Protein AF-A0A7X9EIU9-F1 (afdb_monomer_lite)

Foldseek 3Di:
DPPDPPDDPLEAEDEDEDAALLRLLVVCLVPPDQQEAEEEELQCHQQVFVLQVFWPSVVVTDLARDPVSLVSVLSSLVRDDALRYAYEYLDDPPPVNGHVRVVNVVNVCVSCVVNVHPPRYQYNCPLQCNVVPVPSLVVVLVSSLVSGDPDQEHEYEYEEEPDPVCPPNVSSVVVSQVVNCVVNVHRYYYYYYYHYD

Radius of gyration: 16.06 Å; chains: 1; bounding box: 39×32×43 Å

Sequence (197 aa):
MEPKEKEVKGLEYREIQCGRFAEAVDCVVDSVEDNSFCLVDIDGTLITNQFVKLPFVCHFADSHISSDIQESFSKLAGVFDSGNLALVTNRNGFERLVWNSNTVLDNAKSLLSKNGIENSLYTFLNKQVHWLFSDRSNQLVEQIASCVDAESVFTLYSIEDFSYVSLNRDSFLNEIGKRLKDELGLDIRIVNYVIKG

pL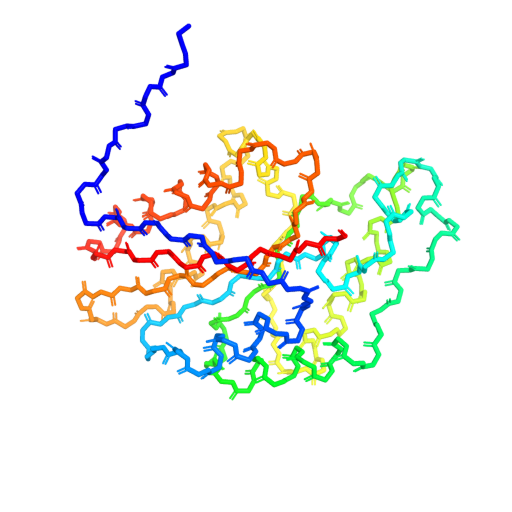DDT: mean 84.07, std 13.24, range [34.66, 97.88]

Structure (mmCIF, N/CA/C/O backbone):
data_AF-A0A7X9EIU9-F1
#
_entry.id   AF-A0A7X9EIU9-F1
#
loop_
_atom_site.group_PDB
_atom_site.id
_atom_site.type_symbol
_atom_site.label_atom_id
_atom_site.label_alt_id
_atom_site.label_comp_id
_atom_site.label_asym_id
_atom_site.label_entity_id
_atom_site.label_seq_id
_atom_site.pdbx_PDB_ins_code
_atom_site.Cartn_x
_atom_site.Cartn_y
_atom_site.Cartn_z
_atom_site.occupancy
_atom_site.B_iso_or_equiv
_atom_site.auth_seq_id
_atom_site.auth_comp_id
_atom_site.auth_asym_id
_atom_site.auth_atom_id
_atom_site.pdbx_PDB_model_num
ATOM 1 N N . MET A 1 1 ? 22.398 -0.203 21.901 1.00 36.91 1 MET A N 1
ATOM 2 C CA . MET A 1 1 ? 21.071 -0.483 22.482 1.00 36.91 1 MET A CA 1
ATOM 3 C C . MET A 1 1 ? 20.069 0.037 21.482 1.00 36.91 1 MET A C 1
ATOM 5 O O . MET A 1 1 ? 19.900 1.245 21.399 1.00 36.91 1 MET A O 1
ATOM 9 N N . GLU A 1 2 ? 19.507 -0.842 20.661 1.00 34.66 2 GLU A N 1
ATOM 10 C CA . GLU A 1 2 ? 18.320 -0.479 19.887 1.00 34.66 2 GLU A CA 1
ATOM 11 C C . GLU A 1 2 ? 17.182 -0.215 20.883 1.00 34.66 2 GLU A C 1
ATOM 13 O O . GLU A 1 2 ? 17.055 -0.961 21.867 1.00 34.66 2 GLU A O 1
ATOM 18 N N . PRO A 1 3 ? 16.411 0.869 20.723 1.00 39.78 3 PRO A N 1
ATOM 19 C CA . PRO A 1 3 ? 15.248 1.087 21.561 1.00 39.78 3 PRO A CA 1
ATOM 20 C C . PRO A 1 3 ? 14.264 -0.053 21.290 1.00 39.78 3 PRO A C 1
ATOM 22 O O . PRO A 1 3 ? 13.820 -0.239 20.163 1.00 39.78 3 PRO A O 1
ATOM 25 N N . LYS A 1 4 ? 13.938 -0.837 22.322 1.00 42.16 4 LYS A N 1
ATOM 26 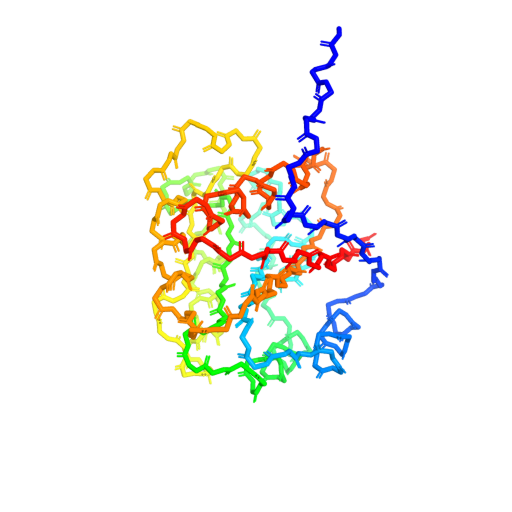C CA . LYS A 1 4 ? 12.824 -1.786 22.246 1.00 42.16 4 LYS A CA 1
ATOM 27 C C . LYS A 1 4 ? 11.560 -0.970 21.997 1.00 42.16 4 LYS A C 1
ATOM 29 O O . LYS A 1 4 ? 11.203 -0.157 22.854 1.00 42.16 4 LYS A O 1
ATOM 34 N N . GLU A 1 5 ? 10.932 -1.147 20.837 1.00 54.06 5 GLU A N 1
ATOM 35 C CA . GLU A 1 5 ? 9.625 -0.556 20.565 1.00 54.06 5 GLU A CA 1
ATOM 36 C C . GLU A 1 5 ? 8.677 -0.946 21.705 1.00 54.06 5 GLU A C 1
ATOM 38 O O . GLU A 1 5 ? 8.549 -2.118 22.066 1.00 54.06 5 GLU A O 1
ATOM 43 N N . LYS A 1 6 ? 8.089 0.059 22.357 1.00 55.09 6 LYS A N 1
ATOM 44 C CA . LYS A 1 6 ? 7.065 -0.178 23.371 1.00 55.09 6 LYS A CA 1
ATOM 45 C C . LYS A 1 6 ? 5.834 -0.710 22.654 1.00 55.09 6 LYS A C 1
ATOM 47 O O . LYS A 1 6 ? 5.322 -0.041 21.762 1.00 55.09 6 LYS A O 1
ATOM 52 N N . GLU A 1 7 ? 5.366 -1.872 23.083 1.00 64.19 7 GLU A N 1
ATOM 53 C CA . GLU A 1 7 ? 4.079 -2.428 22.683 1.00 64.19 7 GLU A CA 1
ATOM 54 C C . GLU A 1 7 ? 2.981 -1.385 22.958 1.00 64.19 7 GLU A C 1
ATOM 56 O O . GLU A 1 7 ? 2.816 -0.916 24.091 1.00 64.19 7 GLU A O 1
ATOM 61 N N . VAL A 1 8 ? 2.291 -0.947 21.905 1.00 76.19 8 VAL A N 1
ATOM 62 C CA . VAL A 1 8 ? 1.205 0.032 22.005 1.00 76.19 8 VAL A CA 1
ATOM 63 C C . VAL A 1 8 ? -0.088 -0.750 22.166 1.00 76.19 8 VAL A C 1
ATOM 65 O O . VAL A 1 8 ? -0.483 -1.504 21.285 1.00 76.19 8 VAL A O 1
ATOM 68 N N . LYS A 1 9 ? -0.748 -0.601 23.318 1.00 81.69 9 LYS A N 1
ATOM 69 C CA . LYS A 1 9 ? -2.001 -1.308 23.605 1.00 81.69 9 LYS A CA 1
ATOM 70 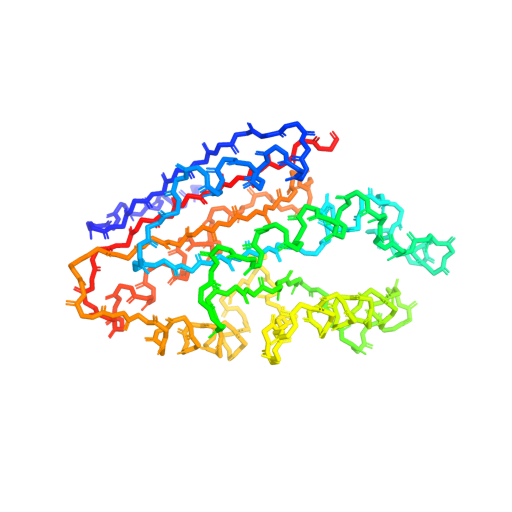C C . LYS A 1 9 ? -3.040 -0.982 22.526 1.00 81.69 9 LYS A C 1
ATOM 72 O O . LYS A 1 9 ? -3.296 0.192 22.290 1.00 81.69 9 LYS A O 1
ATOM 77 N N . GLY A 1 10 ? -3.654 -2.002 21.927 1.00 83.69 10 GLY A N 1
ATOM 78 C CA . GLY A 1 10 ? -4.652 -1.821 20.867 1.00 83.69 10 GLY A CA 1
ATOM 79 C C . GLY A 1 10 ? -4.056 -1.428 19.509 1.00 83.69 10 GLY A C 1
ATOM 80 O O . GLY A 1 10 ? -4.752 -0.816 18.702 1.00 83.69 10 GLY A O 1
ATOM 81 N N . LEU A 1 11 ? -2.768 -1.708 19.292 1.00 92.56 11 LEU A N 1
ATOM 82 C CA . LEU A 1 11 ? -2.124 -1.747 17.983 1.00 92.56 11 LEU A CA 1
ATOM 83 C C . LEU A 1 11 ? -1.532 -3.148 17.797 1.00 92.56 11 LEU A C 1
ATOM 85 O O . LEU A 1 11 ? -0.655 -3.557 18.557 1.00 92.56 11 LEU A O 1
ATOM 89 N N . GLU A 1 12 ? -2.005 -3.872 16.792 1.00 94.62 12 GLU A N 1
ATOM 90 C CA . GLU A 1 12 ? -1.516 -5.207 16.446 1.00 94.62 12 GLU A CA 1
ATOM 91 C C . GLU A 1 12 ? -0.793 -5.156 15.100 1.00 94.62 12 GLU A C 1
ATOM 93 O O . GLU A 1 12 ? -1.315 -4.587 14.146 1.00 94.62 12 GLU A O 1
ATOM 98 N N . TYR A 1 13 ? 0.382 -5.780 14.995 1.00 93.56 13 TYR A N 1
ATOM 99 C CA . TYR A 1 13 ? 1.106 -5.936 13.731 1.00 93.56 13 TYR A CA 1
ATOM 100 C C . TYR A 1 13 ? 1.324 -7.414 13.426 1.00 93.56 13 TYR A C 1
ATOM 102 O O . TYR A 1 13 ? 1.818 -8.172 14.266 1.00 93.56 13 TYR A O 1
ATOM 110 N N . ARG A 1 14 ? 0.998 -7.818 12.198 1.00 94.31 14 ARG A N 1
ATOM 111 C CA . ARG A 1 14 ? 1.261 -9.158 11.681 1.00 94.31 14 ARG A CA 1
ATOM 112 C C . ARG A 1 14 ? 1.874 -9.078 10.291 1.00 94.31 14 ARG A C 1
ATOM 114 O O . ARG A 1 14 ? 1.334 -8.420 9.410 1.00 94.31 14 ARG A O 1
ATOM 121 N N . GLU A 1 15 ? 2.946 -9.835 10.081 1.00 93.94 15 GLU A N 1
ATOM 122 C CA . GLU A 1 15 ? 3.567 -10.021 8.769 1.00 93.94 15 GLU A CA 1
ATOM 123 C C . GLU A 1 15 ? 3.259 -11.419 8.213 1.00 93.94 15 GLU A C 1
ATOM 125 O O . GLU A 1 15 ? 3.329 -12.421 8.934 1.00 93.94 15 GLU A O 1
ATOM 130 N N . ILE A 1 16 ? 2.919 -11.491 6.927 1.00 94.31 16 ILE A N 1
ATOM 131 C CA . ILE A 1 16 ? 2.642 -12.721 6.181 1.00 94.31 16 ILE A CA 1
ATOM 132 C C . ILE A 1 16 ? 3.526 -12.717 4.937 1.00 94.31 16 ILE A C 1
ATOM 134 O O . ILE A 1 16 ? 3.586 -11.739 4.205 1.00 94.31 16 ILE A O 1
ATOM 138 N N . GLN A 1 17 ? 4.239 -13.812 4.705 1.00 93.56 17 GLN A N 1
ATOM 139 C CA . GLN A 1 17 ? 5.155 -13.937 3.574 1.00 93.56 17 GLN A CA 1
ATOM 140 C C . GLN A 1 17 ? 4.419 -14.536 2.375 1.00 93.56 17 GLN A C 1
ATOM 142 O O . GLN A 1 17 ? 3.778 -15.576 2.520 1.00 93.56 17 GLN A O 1
ATOM 147 N N . CYS A 1 18 ? 4.565 -13.917 1.207 1.00 92.94 18 CYS A N 1
ATOM 148 C CA . CYS A 1 18 ? 3.956 -14.340 -0.052 1.00 92.94 18 CYS A CA 1
ATOM 149 C C . CYS A 1 18 ? 5.035 -14.566 -1.117 1.00 92.94 18 CYS A C 1
ATOM 151 O O . CYS A 1 18 ? 6.078 -13.909 -1.122 1.00 92.94 18 CYS A O 1
ATOM 153 N N . GLY A 1 19 ? 4.790 -15.487 -2.048 1.00 91.31 19 GLY A N 1
ATOM 154 C CA . GLY A 1 19 ? 5.701 -15.751 -3.160 1.00 91.31 19 GLY A CA 1
ATOM 155 C C . GLY A 1 19 ? 5.587 -14.740 -4.303 1.00 91.31 19 GLY A C 1
ATOM 156 O O . GLY A 1 19 ? 6.538 -14.564 -5.056 1.00 91.31 19 GLY A O 1
ATOM 157 N N . ARG A 1 20 ? 4.429 -14.086 -4.467 1.00 92.62 20 ARG A N 1
ATOM 158 C CA . ARG A 1 20 ? 4.174 -13.111 -5.545 1.00 92.62 20 ARG A CA 1
ATOM 159 C C . ARG A 1 20 ? 3.017 -12.170 -5.214 1.00 92.62 20 ARG A C 1
ATOM 161 O O . ARG A 1 20 ? 2.190 -12.481 -4.361 1.00 92.62 20 ARG A O 1
ATOM 168 N N . PHE A 1 21 ? 2.905 -11.070 -5.961 1.00 95.19 21 PHE A N 1
ATOM 169 C CA . PHE A 1 21 ? 1.848 -10.066 -5.777 1.00 95.19 21 PHE A CA 1
ATOM 170 C C . PHE A 1 21 ? 0.435 -10.658 -5.849 1.00 95.19 21 PHE A C 1
ATOM 172 O O . PHE A 1 21 ? -0.380 -10.400 -4.973 1.00 95.19 21 PHE A O 1
ATOM 179 N N . ALA A 1 22 ? 0.167 -11.520 -6.833 1.00 95.94 22 ALA A N 1
ATOM 180 C CA . ALA A 1 22 ? -1.139 -12.164 -6.981 1.00 95.94 22 ALA A CA 1
ATOM 181 C C . ALA A 1 22 ? -1.553 -12.992 -5.749 1.00 95.94 22 ALA A C 1
ATOM 183 O O . ALA A 1 22 ? -2.714 -12.982 -5.368 1.00 95.94 22 ALA A O 1
ATOM 184 N N . GLU A 1 23 ? -0.603 -13.670 -5.098 1.00 96.12 23 GLU A N 1
ATOM 185 C CA . GLU A 1 23 ? -0.877 -14.449 -3.883 1.00 96.12 23 GLU A CA 1
ATOM 186 C C . GLU A 1 23 ? -1.221 -13.534 -2.701 1.00 96.12 23 GLU A C 1
ATOM 188 O O . GLU A 1 23 ? -2.170 -13.805 -1.973 1.00 96.12 23 GLU A O 1
ATOM 193 N N . ALA A 1 24 ? -0.495 -12.420 -2.547 1.00 97.00 24 ALA A N 1
ATOM 194 C CA . ALA A 1 24 ? -0.820 -11.411 -1.540 1.00 97.00 24 ALA A CA 1
ATOM 195 C C . ALA A 1 24 ? -2.220 -10.817 -1.771 1.00 97.00 24 ALA A C 1
ATOM 197 O O . ALA A 1 24 ? -2.995 -10.687 -0.826 1.00 97.00 24 ALA A O 1
ATOM 198 N N . VAL A 1 25 ? -2.566 -10.515 -3.028 1.00 97.75 25 VAL A N 1
ATOM 199 C CA . VAL A 1 25 ? -3.907 -10.048 -3.409 1.00 97.75 25 VAL A CA 1
ATOM 200 C C . VAL A 1 25 ? -4.975 -11.077 -3.052 1.00 97.75 25 VAL A C 1
ATOM 202 O O . VAL A 1 25 ? -5.982 -10.702 -2.462 1.00 97.75 25 VAL A O 1
ATOM 205 N N . ASP A 1 26 ? -4.768 -12.354 -3.383 1.00 97.69 26 ASP A N 1
ATOM 206 C CA . ASP A 1 26 ? -5.725 -13.418 -3.064 1.00 97.69 26 ASP A CA 1
ATOM 207 C C . ASP A 1 26 ? -5.981 -13.495 -1.551 1.00 97.69 26 ASP A C 1
ATOM 209 O O . ASP A 1 26 ? -7.132 -13.526 -1.126 1.00 97.69 26 ASP A O 1
ATOM 213 N N . CYS A 1 27 ? -4.930 -13.412 -0.728 1.00 97.12 27 CYS A N 1
ATOM 214 C CA . CYS A 1 27 ? -5.082 -13.388 0.726 1.00 97.12 27 CYS A CA 1
ATOM 215 C C . CYS A 1 27 ? -5.837 -12.154 1.243 1.00 97.12 27 CYS A C 1
ATOM 217 O O . CYS A 1 27 ? -6.651 -12.288 2.157 1.00 97.12 27 CYS A O 1
ATOM 219 N N . VAL A 1 28 ? -5.583 -10.958 0.696 1.00 97.25 28 VAL A N 1
ATOM 220 C CA . VAL A 1 28 ? -6.335 -9.748 1.081 1.00 97.25 28 VAL A CA 1
ATOM 221 C C . VAL A 1 28 ? -7.803 -9.895 0.697 1.00 97.25 28 VAL A C 1
ATOM 223 O O . VAL A 1 28 ? -8.665 -9.685 1.538 1.00 97.25 28 VAL A O 1
ATOM 226 N N . VAL A 1 29 ? -8.093 -10.319 -0.534 1.00 96.88 29 VAL A N 1
ATOM 227 C CA . VAL A 1 29 ? -9.465 -10.515 -1.030 1.00 96.88 29 VAL A CA 1
ATOM 228 C C . VAL A 1 29 ? -10.246 -11.508 -0.167 1.00 96.88 29 VAL A C 1
ATOM 230 O O . VAL A 1 29 ? -11.408 -11.262 0.137 1.00 96.88 29 VAL A O 1
ATOM 233 N N . ASP A 1 30 ? -9.608 -12.592 0.275 1.00 95.50 30 ASP A N 1
ATOM 234 C CA . ASP A 1 30 ? -10.245 -13.609 1.119 1.00 95.50 30 ASP A CA 1
ATOM 235 C C . ASP A 1 30 ? -10.439 -13.164 2.582 1.00 95.50 30 ASP A C 1
ATOM 237 O O . ASP A 1 30 ? -11.138 -13.839 3.342 1.00 95.50 30 ASP A O 1
ATOM 241 N N . SER A 1 31 ? -9.804 -12.064 3.004 1.00 93.31 31 SER A N 1
ATOM 242 C CA . SER A 1 31 ? -9.783 -11.618 4.404 1.00 93.31 31 SER A CA 1
ATOM 243 C C . SER A 1 31 ? -10.237 -10.181 4.630 1.00 93.31 31 SER A C 1
ATOM 245 O O . SER A 1 31 ? -10.201 -9.753 5.781 1.00 93.31 31 SER A O 1
ATOM 247 N N . VAL A 1 32 ? -10.624 -9.448 3.579 1.00 92.69 32 VAL A N 1
ATOM 248 C CA . VAL A 1 32 ? -11.002 -8.032 3.654 1.00 92.69 32 VAL A CA 1
ATOM 249 C C . VAL A 1 32 ? -12.185 -7.836 4.605 1.00 92.69 32 VAL A C 1
ATOM 251 O O . VAL A 1 32 ? -13.159 -8.588 4.581 1.00 92.69 32 VAL A O 1
ATOM 254 N N . GLU A 1 33 ? -12.069 -6.836 5.472 1.00 89.44 33 GLU A N 1
ATOM 255 C CA . GLU A 1 33 ? -13.094 -6.430 6.437 1.00 89.44 33 GLU A CA 1
ATOM 256 C C . GLU A 1 33 ? -13.724 -5.102 5.979 1.00 89.44 33 GLU A C 1
ATOM 258 O O . GLU A 1 33 ? -13.051 -4.309 5.321 1.00 89.44 33 GLU A O 1
ATOM 263 N N . ASP A 1 34 ? -14.980 -4.826 6.346 1.00 86.88 34 ASP A N 1
ATOM 264 C CA . ASP A 1 34 ? -15.688 -3.604 5.915 1.00 86.88 34 ASP A CA 1
ATOM 265 C C . ASP A 1 34 ? -14.934 -2.322 6.331 1.00 86.88 34 ASP A C 1
ATOM 267 O O . ASP A 1 34 ? -14.719 -1.422 5.523 1.00 86.88 34 ASP A O 1
ATOM 271 N N . ASN A 1 35 ? -14.434 -2.265 7.573 1.00 90.25 35 ASN A N 1
ATOM 272 C CA . ASN A 1 35 ? -13.659 -1.130 8.082 1.00 90.25 35 ASN A CA 1
ATOM 273 C C . ASN A 1 35 ? -12.153 -1.323 7.847 1.00 90.25 35 ASN A C 1
ATOM 275 O O . ASN A 1 35 ? -11.375 -1.560 8.782 1.00 90.25 35 ASN A O 1
ATOM 279 N N . SER A 1 36 ? -11.743 -1.274 6.579 1.00 94.19 36 SER A N 1
ATOM 280 C CA . SER A 1 36 ? -10.350 -1.498 6.206 1.00 94.19 36 SER A CA 1
ATOM 281 C C . SER A 1 36 ? -9.832 -0.604 5.083 1.00 94.19 36 SER A C 1
ATOM 283 O O . SER A 1 36 ? -10.581 -0.012 4.306 1.00 94.19 36 SER A O 1
ATOM 285 N N . PHE A 1 37 ? -8.505 -0.509 5.013 1.00 95.88 37 PHE A N 1
ATOM 286 C CA . PHE A 1 37 ? -7.778 0.228 3.983 1.00 95.88 37 PHE A CA 1
ATOM 287 C C . PHE A 1 37 ? -6.557 -0.571 3.542 1.00 95.88 37 PHE A C 1
ATOM 289 O O . PHE A 1 37 ? -5.912 -1.221 4.366 1.00 95.88 37 PHE A O 1
ATOM 296 N N . CYS A 1 38 ? -6.197 -0.498 2.263 1.00 97.00 38 CYS A N 1
ATOM 297 C CA . CYS A 1 38 ? -5.025 -1.181 1.729 1.00 97.00 38 CYS A CA 1
ATOM 298 C C . CYS A 1 38 ? -3.971 -0.219 1.172 1.00 97.00 38 CYS A C 1
ATOM 300 O O . CYS A 1 38 ? -4.251 0.665 0.361 1.00 97.00 38 CYS A O 1
ATOM 302 N N . LEU A 1 39 ? -2.724 -0.429 1.588 1.00 96.50 39 LEU A N 1
ATOM 303 C CA . LEU A 1 39 ? -1.540 0.200 1.017 1.00 96.50 39 LEU A CA 1
ATOM 304 C C . LEU A 1 39 ? -0.821 -0.797 0.114 1.00 96.50 39 LEU A C 1
ATOM 306 O O . LEU A 1 39 ? -0.523 -1.915 0.521 1.00 96.50 39 LEU A O 1
ATOM 310 N N . VAL A 1 40 ? -0.483 -0.381 -1.099 1.00 95.81 40 VAL A N 1
ATOM 311 C CA . VAL A 1 40 ? 0.322 -1.184 -2.022 1.00 95.81 40 VAL A CA 1
ATOM 312 C C . VAL A 1 40 ? 1.580 -0.399 -2.347 1.00 95.81 40 VAL A C 1
ATOM 314 O O . VAL A 1 40 ? 1.511 0.684 -2.933 1.00 95.81 40 VAL A O 1
ATOM 317 N N . ASP A 1 41 ? 2.744 -0.916 -1.944 1.00 92.69 41 ASP A N 1
ATOM 318 C CA . ASP A 1 41 ? 4.011 -0.337 -2.387 1.00 92.69 41 ASP A CA 1
ATOM 319 C C . ASP A 1 41 ? 4.105 -0.421 -3.916 1.00 92.69 41 ASP A C 1
ATOM 321 O O . ASP A 1 41 ? 3.422 -1.237 -4.531 1.00 92.69 41 ASP A O 1
ATOM 325 N N . ILE A 1 42 ? 4.905 0.424 -4.561 1.00 90.56 42 ILE A N 1
ATOM 326 C CA . ILE A 1 42 ? 5.106 0.357 -6.019 1.00 90.56 42 ILE A CA 1
ATOM 327 C C . ILE A 1 42 ? 6.347 -0.473 -6.364 1.00 90.56 42 ILE A C 1
ATOM 329 O O . ILE A 1 42 ? 6.367 -1.203 -7.360 1.00 90.56 42 ILE A O 1
ATOM 333 N N . ASP A 1 43 ? 7.406 -0.334 -5.571 1.00 84.12 43 ASP A N 1
ATOM 334 C CA . ASP A 1 43 ? 8.745 -0.783 -5.914 1.00 84.12 43 ASP A CA 1
ATOM 335 C C . ASP A 1 43 ? 8.977 -2.230 -5.468 1.00 84.12 43 ASP A C 1
ATOM 337 O O . ASP A 1 43 ? 9.155 -2.519 -4.291 1.00 84.12 43 ASP A O 1
ATOM 341 N N . GLY A 1 44 ? 9.083 -3.155 -6.426 1.00 79.31 44 GLY A N 1
ATOM 342 C CA . GLY A 1 44 ? 9.254 -4.590 -6.156 1.00 79.31 44 GLY A CA 1
ATOM 343 C C . GLY A 1 44 ? 7.946 -5.373 -6.050 1.00 79.31 44 GLY A C 1
ATOM 344 O O . GLY A 1 44 ? 7.967 -6.596 -6.103 1.00 79.31 44 GLY A O 1
ATOM 345 N N . THR A 1 45 ? 6.819 -4.678 -5.971 1.00 88.38 45 THR A N 1
ATOM 346 C CA . THR A 1 45 ? 5.457 -5.229 -5.970 1.00 88.38 45 THR A CA 1
ATOM 347 C C . THR A 1 45 ? 4.827 -5.086 -7.357 1.00 88.38 45 THR A C 1
ATOM 349 O O . THR A 1 45 ? 4.653 -6.075 -8.063 1.00 88.38 45 THR A O 1
ATOM 352 N N . LEU A 1 46 ? 4.533 -3.850 -7.779 1.00 88.81 46 LEU A N 1
ATOM 353 C CA . LEU A 1 46 ? 3.912 -3.533 -9.065 1.00 88.81 46 LEU A CA 1
ATOM 354 C C . LEU A 1 46 ? 4.937 -3.483 -10.193 1.00 88.81 46 LEU A C 1
ATOM 356 O O . LEU A 1 46 ? 4.647 -3.846 -11.331 1.00 88.81 46 LEU A O 1
ATOM 360 N N . ILE A 1 47 ? 6.145 -3.028 -9.867 1.00 85.50 47 ILE A N 1
ATOM 361 C CA . ILE A 1 47 ? 7.285 -3.017 -10.776 1.00 85.50 47 ILE A CA 1
ATOM 362 C C . ILE A 1 47 ? 8.325 -3.977 -10.215 1.00 85.50 47 ILE A C 1
ATOM 364 O O . ILE A 1 47 ? 9.100 -3.639 -9.321 1.00 85.50 47 ILE A O 1
ATOM 368 N N . THR A 1 48 ? 8.322 -5.196 -10.745 1.00 81.69 48 THR A N 1
ATOM 369 C CA . THR A 1 48 ? 9.148 -6.315 -10.264 1.00 81.69 48 THR A CA 1
ATOM 370 C C . THR A 1 48 ? 10.568 -6.298 -10.825 1.00 81.69 48 THR A C 1
ATOM 372 O O . THR A 1 48 ? 11.456 -6.979 -10.310 1.00 81.69 48 THR A O 1
ATOM 375 N N . ASN A 1 49 ? 10.820 -5.493 -11.861 1.00 79.56 49 ASN A N 1
ATOM 376 C CA . ASN A 1 49 ? 12.148 -5.332 -12.434 1.00 79.56 49 ASN A CA 1
ATOM 377 C C . ASN A 1 49 ? 13.097 -4.653 -11.429 1.00 79.56 49 ASN A C 1
ATOM 379 O O . ASN A 1 49 ? 13.108 -3.431 -11.283 1.00 79.56 49 ASN A O 1
ATOM 383 N N . GLN A 1 50 ? 13.942 -5.448 -10.769 1.00 75.94 50 GLN A N 1
ATOM 384 C CA . GLN A 1 50 ? 14.862 -4.979 -9.727 1.00 75.94 50 GLN A CA 1
ATOM 385 C C . GLN A 1 50 ? 15.849 -3.908 -10.232 1.00 75.94 50 GLN A C 1
ATOM 387 O O . GLN A 1 50 ? 16.302 -3.071 -9.451 1.00 75.94 50 GLN A O 1
ATOM 392 N N . PHE A 1 51 ? 16.139 -3.852 -11.539 1.00 76.00 51 PHE A N 1
ATOM 393 C CA . PHE A 1 51 ? 16.993 -2.812 -12.125 1.00 76.00 51 PHE A CA 1
ATOM 394 C C . PHE A 1 51 ? 16.377 -1.407 -12.036 1.00 76.00 51 PHE A C 1
ATOM 396 O O . PHE A 1 51 ? 17.110 -0.417 -12.016 1.00 76.00 51 PHE A O 1
ATOM 403 N N . VAL A 1 52 ? 15.049 -1.296 -11.902 1.00 75.38 52 VAL A N 1
ATOM 404 C CA . VAL A 1 52 ? 14.348 -0.019 -11.675 1.00 75.38 52 VAL A CA 1
ATOM 405 C C . VAL A 1 52 ? 14.699 0.580 -10.303 1.00 75.38 52 VAL A C 1
ATOM 407 O O . VAL A 1 52 ? 14.586 1.793 -10.113 1.00 75.38 52 VAL A O 1
ATOM 410 N N . LYS A 1 53 ? 15.203 -0.230 -9.362 1.00 72.06 53 LYS A N 1
ATOM 411 C CA . LYS A 1 53 ? 15.662 0.202 -8.031 1.00 72.06 53 LYS A CA 1
ATOM 412 C C . LYS A 1 53 ? 17.142 0.595 -7.979 1.00 72.06 53 LYS A C 1
ATOM 414 O O . LYS A 1 53 ? 17.626 0.964 -6.911 1.00 72.06 53 LYS A O 1
ATOM 419 N N . LEU A 1 54 ? 17.875 0.535 -9.098 1.00 73.12 54 LEU A N 1
ATOM 420 C CA . LEU A 1 54 ? 19.300 0.877 -9.148 1.00 73.12 54 LEU A CA 1
ATOM 421 C C . LEU A 1 54 ? 19.543 2.290 -9.720 1.00 73.12 54 LEU A C 1
ATOM 423 O O . LEU A 1 54 ? 19.004 2.614 -10.788 1.00 73.12 54 LEU A O 1
ATOM 427 N N . PRO A 1 55 ? 20.363 3.131 -9.049 1.00 72.19 55 PRO A N 1
ATOM 428 C CA . PRO A 1 55 ? 20.669 4.479 -9.519 1.00 72.19 55 PRO A CA 1
ATOM 429 C C . PRO A 1 55 ? 21.243 4.443 -10.934 1.00 72.19 55 PRO A C 1
ATOM 431 O O . PRO A 1 55 ? 22.095 3.603 -11.226 1.00 72.19 55 PRO A O 1
ATOM 434 N N . PHE A 1 56 ? 20.805 5.360 -11.798 1.00 74.88 56 PHE A N 1
ATOM 435 C CA . PHE A 1 56 ? 21.192 5.486 -13.214 1.00 74.88 56 PHE A CA 1
ATOM 436 C C . PHE A 1 56 ? 20.783 4.315 -14.128 1.00 74.88 56 PHE A C 1
ATOM 438 O O . PHE A 1 56 ? 20.368 4.550 -15.260 1.00 74.88 56 PHE A O 1
ATOM 445 N N . VAL A 1 57 ? 20.848 3.068 -13.654 1.00 74.38 57 VAL A N 1
ATOM 446 C CA . VAL A 1 57 ? 20.454 1.860 -14.401 1.00 74.38 57 VAL A CA 1
ATOM 447 C C . VAL A 1 57 ? 18.950 1.838 -14.664 1.00 74.38 57 VAL A C 1
ATOM 449 O O . VAL A 1 57 ? 18.513 1.424 -15.735 1.00 74.38 57 VAL A O 1
ATOM 452 N N . CYS A 1 58 ? 18.159 2.355 -13.725 1.00 68.88 58 CYS A N 1
ATOM 453 C CA . CYS A 1 58 ? 16.705 2.435 -13.833 1.00 68.88 58 CYS A CA 1
ATOM 454 C C . CYS A 1 58 ? 16.185 3.210 -15.060 1.00 68.88 58 CYS A C 1
ATOM 456 O O . CYS A 1 58 ? 15.037 3.013 -15.448 1.00 68.88 58 CYS A O 1
ATOM 458 N N . HIS A 1 59 ? 17.004 4.057 -15.696 1.00 71.88 59 HIS A N 1
ATOM 459 C CA . HIS A 1 59 ? 16.642 4.750 -16.944 1.00 71.88 59 HIS A CA 1
ATOM 460 C C . HIS A 1 59 ? 16.585 3.824 -18.161 1.00 71.88 59 HIS A C 1
ATOM 462 O O . HIS A 1 59 ? 15.932 4.147 -19.147 1.00 71.88 59 HIS A O 1
ATOM 468 N N . PHE A 1 60 ? 17.255 2.675 -18.087 1.00 74.19 60 PHE A N 1
ATOM 469 C CA . PHE A 1 60 ? 17.283 1.659 -19.142 1.00 74.19 60 PHE A CA 1
ATOM 470 C C . PHE A 1 60 ? 16.449 0.425 -18.785 1.00 74.19 60 PHE A C 1
ATOM 472 O O . PHE A 1 60 ? 16.356 -0.512 -19.575 1.00 74.19 60 PHE A O 1
ATOM 479 N N . ALA A 1 61 ? 15.878 0.407 -17.583 1.00 72.12 61 ALA A N 1
ATOM 480 C CA . ALA A 1 61 ? 15.064 -0.683 -17.090 1.00 72.12 61 ALA A CA 1
ATOM 481 C C . ALA A 1 61 ? 13.597 -0.451 -17.457 1.00 72.12 61 ALA A C 1
ATOM 483 O O . ALA A 1 61 ? 13.076 0.655 -17.305 1.00 72.12 61 ALA A O 1
ATOM 484 N N . ASP A 1 62 ? 12.929 -1.510 -17.909 1.00 74.06 62 ASP A N 1
ATOM 485 C CA . ASP A 1 62 ? 11.493 -1.463 -18.144 1.00 74.06 62 ASP A CA 1
ATOM 486 C C . ASP A 1 62 ? 10.748 -1.305 -16.812 1.00 74.06 62 ASP A C 1
ATOM 488 O O . ASP A 1 62 ? 10.895 -2.131 -15.906 1.00 74.06 62 ASP A O 1
ATOM 492 N N . SER A 1 63 ? 9.985 -0.219 -16.705 1.00 80.06 63 SER A N 1
ATOM 493 C CA . SER A 1 63 ? 9.114 0.110 -15.576 1.00 80.06 63 SER A CA 1
ATOM 494 C C . SER A 1 63 ? 7.652 -0.255 -15.849 1.00 80.06 63 SER A C 1
ATOM 496 O O . SER A 1 63 ? 6.761 0.199 -15.128 1.00 80.06 63 SER A O 1
ATOM 498 N N . HIS A 1 64 ? 7.384 -0.996 -16.927 1.00 86.69 64 HIS A N 1
ATOM 499 C CA . HIS A 1 64 ? 6.057 -1.472 -17.282 1.00 86.69 64 HIS A CA 1
ATOM 500 C C . HIS A 1 64 ? 5.489 -2.392 -16.197 1.00 86.69 64 HIS A C 1
ATOM 502 O O . HIS A 1 64 ? 6.164 -3.286 -15.690 1.00 86.69 64 HIS A O 1
ATOM 508 N N . ILE A 1 65 ? 4.218 -2.171 -15.863 1.00 90.44 65 ILE A N 1
ATOM 509 C CA . ILE A 1 65 ? 3.451 -3.043 -14.975 1.00 90.44 65 ILE A CA 1
ATOM 510 C C . ILE A 1 65 ? 2.846 -4.134 -15.854 1.00 90.44 65 ILE A C 1
ATOM 512 O O . ILE A 1 65 ? 2.029 -3.833 -16.725 1.00 90.44 65 ILE A O 1
ATOM 516 N N . SER A 1 66 ? 3.250 -5.385 -15.657 1.00 92.00 66 SER A N 1
ATOM 517 C CA . SER A 1 66 ? 2.803 -6.510 -16.483 1.00 92.00 66 SER A CA 1
ATOM 518 C C . SER A 1 66 ? 1.297 -6.770 -16.359 1.00 92.00 66 SER A C 1
ATOM 520 O O . SER A 1 66 ? 0.649 -6.364 -15.394 1.00 92.00 66 SER A O 1
ATOM 522 N N . SER A 1 67 ? 0.703 -7.427 -17.360 1.00 93.88 67 SER A N 1
ATOM 523 C CA . SER A 1 67 ? -0.752 -7.628 -17.420 1.00 93.88 67 SER A CA 1
ATOM 524 C C . SER A 1 67 ? -1.304 -8.465 -16.264 1.00 93.88 67 SER A C 1
ATOM 526 O O . SER A 1 67 ? -2.393 -8.175 -15.789 1.00 93.88 67 SER A O 1
ATOM 528 N N . ASP A 1 68 ? -0.554 -9.457 -15.784 1.00 94.00 68 ASP A N 1
ATOM 529 C CA . ASP A 1 68 ? -0.906 -10.282 -14.621 1.00 94.00 68 ASP A CA 1
ATOM 530 C C . ASP A 1 68 ? -0.929 -9.473 -13.312 1.00 94.00 68 ASP A C 1
ATOM 532 O O . ASP A 1 68 ? -1.814 -9.662 -12.474 1.00 94.00 68 ASP A O 1
ATOM 536 N N . ILE A 1 69 ? -0.005 -8.520 -13.151 1.00 94.88 69 ILE A N 1
ATOM 537 C CA . ILE A 1 69 ? -0.012 -7.576 -12.026 1.00 94.88 69 ILE A CA 1
ATOM 538 C C . ILE A 1 69 ? -1.182 -6.601 -12.158 1.00 94.88 69 ILE A C 1
ATOM 540 O O . ILE A 1 69 ? -1.858 -6.341 -11.166 1.00 94.88 69 ILE A O 1
ATOM 544 N N . GLN A 1 70 ? -1.454 -6.084 -13.363 1.00 96.94 70 GLN A N 1
ATOM 545 C CA . GLN A 1 70 ? -2.610 -5.211 -13.598 1.00 96.94 70 GLN A CA 1
ATOM 546 C C . GLN A 1 70 ? -3.927 -5.930 -13.266 1.00 96.94 70 GLN A C 1
ATOM 548 O O . GLN A 1 70 ? -4.764 -5.354 -12.582 1.00 96.94 70 GLN A O 1
ATOM 553 N N . GLU A 1 71 ? -4.090 -7.187 -13.690 1.00 97.50 71 GLU A N 1
ATOM 554 C CA . GLU A 1 71 ? -5.267 -8.012 -13.387 1.00 97.50 71 GLU A CA 1
ATOM 555 C C . GLU A 1 71 ? -5.408 -8.272 -11.882 1.00 97.50 71 GLU A C 1
ATOM 557 O O . GLU A 1 71 ? -6.485 -8.082 -11.317 1.00 97.50 71 GLU A O 1
ATOM 562 N N . SER A 1 72 ? -4.307 -8.625 -11.212 1.00 97.88 72 SER A N 1
ATOM 563 C CA . SER A 1 72 ? -4.289 -8.811 -9.755 1.00 97.88 72 SER A CA 1
ATOM 564 C C . SER A 1 72 ? -4.649 -7.512 -9.027 1.00 97.88 72 SER A C 1
ATOM 566 O O . SER A 1 72 ? -5.454 -7.514 -8.102 1.00 97.88 72 SER A O 1
ATOM 568 N N . PHE A 1 73 ? -4.113 -6.373 -9.471 1.00 97.62 73 PHE A N 1
ATOM 569 C CA . PHE A 1 73 ? -4.450 -5.078 -8.891 1.00 97.62 73 PHE A CA 1
ATOM 570 C C . PHE A 1 73 ? -5.920 -4.717 -9.123 1.00 97.62 73 PHE A C 1
ATOM 572 O O . PHE A 1 73 ? -6.566 -4.219 -8.211 1.00 97.62 73 PHE A O 1
ATOM 579 N N . SER A 1 74 ? -6.478 -5.001 -10.302 1.00 97.31 74 SER A N 1
ATOM 580 C CA . SER A 1 74 ? -7.906 -4.794 -10.566 1.00 97.31 74 SER A CA 1
ATOM 581 C C . SER A 1 74 ? -8.795 -5.662 -9.680 1.00 97.31 74 SER A C 1
ATOM 583 O O . SER A 1 74 ? -9.817 -5.183 -9.193 1.00 97.31 74 SER A O 1
ATOM 585 N N . LYS A 1 75 ? -8.393 -6.911 -9.412 1.00 97.50 75 LYS A N 1
ATOM 586 C CA . LYS A 1 75 ? -9.075 -7.773 -8.439 1.00 97.50 75 LYS A CA 1
ATOM 587 C C . LYS A 1 75 ? -9.045 -7.159 -7.036 1.00 97.50 75 LYS A C 1
ATOM 589 O O . LYS A 1 75 ? -10.080 -7.118 -6.382 1.00 97.50 75 LYS A O 1
ATOM 594 N N . LEU A 1 76 ? -7.887 -6.656 -6.603 1.00 97.38 76 LEU A N 1
ATOM 595 C CA . LEU A 1 76 ? -7.734 -5.974 -5.316 1.00 97.38 76 LEU A CA 1
ATOM 596 C C . LEU A 1 76 ? -8.600 -4.708 -5.238 1.00 97.38 76 LEU A C 1
ATOM 598 O O . LEU A 1 76 ? -9.339 -4.524 -4.282 1.00 97.38 76 LEU A O 1
ATOM 602 N N . ALA A 1 77 ? -8.549 -3.852 -6.257 1.00 96.12 77 ALA A N 1
ATOM 603 C CA . ALA A 1 77 ? -9.348 -2.632 -6.325 1.00 96.12 77 ALA A CA 1
ATOM 604 C C . ALA A 1 77 ? -10.855 -2.915 -6.277 1.00 96.12 77 ALA A C 1
ATOM 606 O O . ALA A 1 77 ? -11.600 -2.125 -5.716 1.00 96.12 77 ALA A O 1
ATOM 607 N N . GLY A 1 78 ? -11.301 -4.047 -6.827 1.00 95.38 78 GLY A N 1
ATOM 608 C CA . GLY A 1 78 ? -12.710 -4.435 -6.837 1.00 95.38 78 GLY A CA 1
ATOM 609 C C . GLY A 1 78 ? -13.291 -4.851 -5.481 1.00 95.38 78 GLY A C 1
ATOM 610 O O . GLY A 1 78 ? -14.508 -5.001 -5.403 1.00 95.38 78 GLY A O 1
ATOM 611 N N . VAL A 1 79 ? -12.465 -5.060 -4.445 1.00 95.00 79 VAL A N 1
ATOM 612 C CA . VAL A 1 79 ? -12.936 -5.435 -3.095 1.00 95.00 79 VAL A CA 1
ATOM 613 C C . VAL A 1 79 ? -12.844 -4.311 -2.066 1.00 95.00 79 VAL A C 1
ATOM 615 O O . VAL A 1 79 ? -13.357 -4.471 -0.965 1.00 95.00 79 VAL A O 1
ATOM 618 N N . PHE A 1 80 ? -12.208 -3.191 -2.409 1.00 92.25 80 PHE A N 1
ATOM 619 C CA . PHE A 1 80 ? -12.168 -2.003 -1.560 1.00 92.25 80 PHE A CA 1
ATOM 620 C C . PHE A 1 80 ? -13.130 -0.951 -2.094 1.00 92.25 80 PHE A C 1
ATOM 622 O O . PHE A 1 80 ? -13.217 -0.729 -3.304 1.00 92.25 80 PHE A O 1
ATOM 629 N N . ASP A 1 81 ? -13.803 -0.256 -1.182 1.00 83.56 81 ASP A N 1
ATOM 630 C CA . ASP A 1 81 ? -14.581 0.919 -1.545 1.00 83.56 81 ASP A CA 1
ATOM 631 C C . ASP A 1 81 ? -13.689 2.015 -2.142 1.00 83.56 81 ASP A C 1
ATOM 633 O O . ASP A 1 81 ? -12.478 2.100 -1.900 1.00 83.56 81 ASP A O 1
ATOM 637 N N . SER A 1 82 ? -14.303 2.870 -2.961 1.00 76.62 82 SER A N 1
ATOM 638 C CA . SER A 1 82 ? -13.605 3.957 -3.645 1.00 76.62 82 SER A CA 1
ATOM 639 C C . SER A 1 82 ? -12.905 4.869 -2.637 1.00 76.62 82 SER A C 1
ATOM 641 O O . SER A 1 82 ? -13.553 5.633 -1.929 1.00 76.62 82 SER A O 1
ATOM 643 N N . GLY A 1 83 ? -11.573 4.842 -2.640 1.00 80.12 83 GLY A N 1
ATOM 644 C CA . GLY A 1 83 ? -10.739 5.634 -1.734 1.00 80.12 83 GLY A CA 1
ATOM 645 C C . GLY A 1 83 ? -10.012 4.811 -0.671 1.00 80.12 83 GLY A C 1
ATOM 646 O O . GLY A 1 83 ? -9.029 5.314 -0.137 1.00 80.12 83 GLY A O 1
ATOM 647 N N . ASN A 1 84 ? -10.394 3.545 -0.449 1.00 92.56 84 ASN A N 1
ATOM 648 C CA . ASN A 1 84 ? -9.830 2.670 0.593 1.00 92.56 84 ASN A CA 1
ATOM 649 C C . ASN A 1 84 ? -8.625 1.836 0.107 1.00 92.56 84 ASN A C 1
ATOM 651 O O . ASN A 1 84 ? -8.231 0.844 0.720 1.00 92.56 84 ASN A O 1
ATOM 655 N N . LEU A 1 85 ? -8.022 2.240 -1.010 1.00 95.44 85 LEU A N 1
ATOM 656 C CA . LEU A 1 85 ? -6.834 1.630 -1.596 1.00 95.44 85 LEU A CA 1
ATOM 657 C C . LEU A 1 85 ? -5.899 2.735 -2.086 1.00 95.44 85 LEU A C 1
ATOM 659 O O . LEU A 1 85 ? -6.323 3.624 -2.829 1.00 95.44 85 LEU A O 1
ATOM 663 N N . ALA A 1 86 ? -4.620 2.658 -1.717 1.00 95.56 86 ALA A N 1
ATOM 664 C CA . ALA A 1 86 ? -3.611 3.611 -2.159 1.00 95.56 86 ALA A CA 1
ATOM 665 C C . ALA A 1 86 ? -2.304 2.959 -2.605 1.00 95.56 86 ALA A C 1
ATOM 667 O O . ALA A 1 86 ? -1.827 1.987 -2.019 1.00 95.56 86 ALA A O 1
ATOM 668 N N . LEU A 1 87 ? -1.688 3.566 -3.620 1.00 95.12 87 LEU A N 1
ATOM 669 C CA . LEU A 1 87 ? -0.314 3.278 -4.006 1.00 95.12 87 LEU A CA 1
ATOM 670 C C . LEU A 1 87 ? 0.645 4.160 -3.210 1.00 95.12 87 LEU A C 1
ATOM 672 O O . LEU A 1 87 ? 0.468 5.379 -3.137 1.00 95.12 87 LEU A O 1
ATOM 676 N N . VAL A 1 88 ? 1.686 3.552 -2.650 1.00 92.56 88 VAL A N 1
ATOM 677 C CA . VAL A 1 88 ? 2.685 4.227 -1.815 1.00 92.56 88 VAL A CA 1
ATOM 678 C C . VAL A 1 88 ? 4.102 3.992 -2.341 1.00 92.56 88 VAL A C 1
ATOM 680 O O . VAL A 1 88 ? 4.417 2.929 -2.867 1.00 92.56 88 VAL A O 1
ATOM 683 N N . THR A 1 89 ? 4.988 4.984 -2.225 1.00 88.00 89 THR A N 1
ATOM 684 C CA . THR A 1 89 ? 6.407 4.827 -2.597 1.00 88.00 89 THR A CA 1
ATOM 685 C C . THR A 1 89 ? 7.313 5.855 -1.913 1.00 88.00 89 THR A C 1
ATOM 687 O O . THR A 1 89 ? 6.902 6.966 -1.563 1.00 88.00 89 THR A O 1
ATOM 690 N N . ASN A 1 90 ? 8.594 5.502 -1.777 1.00 83.94 90 ASN A N 1
ATOM 691 C CA . ASN A 1 90 ? 9.659 6.438 -1.407 1.00 83.94 90 ASN A CA 1
ATOM 692 C C . ASN A 1 90 ? 10.077 7.358 -2.560 1.00 83.94 90 ASN A C 1
ATOM 694 O O . ASN A 1 90 ? 10.651 8.417 -2.309 1.00 83.94 90 ASN A O 1
ATOM 698 N N . ARG A 1 91 ? 9.788 6.989 -3.816 1.00 80.19 91 ARG A N 1
ATOM 699 C CA . ARG A 1 91 ? 10.152 7.796 -4.987 1.00 80.19 91 ARG A CA 1
ATOM 700 C C . ARG A 1 91 ? 9.525 9.177 -4.912 1.00 80.19 91 ARG A C 1
ATOM 702 O O . ARG A 1 91 ? 8.388 9.331 -4.475 1.00 80.19 91 ARG A O 1
ATOM 709 N N . ASN A 1 92 ? 10.243 10.172 -5.421 1.00 77.62 92 ASN A N 1
ATOM 710 C CA . ASN A 1 92 ? 9.712 11.508 -5.660 1.00 77.62 92 ASN A CA 1
ATOM 711 C C . ASN A 1 92 ? 9.903 11.916 -7.129 1.00 77.62 92 ASN A C 1
ATOM 713 O O . ASN A 1 92 ? 10.794 11.425 -7.822 1.00 77.62 92 ASN A O 1
ATOM 717 N N . GLY A 1 93 ? 9.057 12.828 -7.613 1.00 63.62 93 GLY A N 1
ATOM 718 C CA . GLY A 1 93 ? 9.121 13.340 -8.990 1.00 63.62 93 GLY A CA 1
ATOM 719 C C . GLY A 1 93 ? 10.257 14.342 -9.252 1.00 63.62 93 GLY A C 1
ATOM 720 O O . GLY A 1 93 ? 10.366 14.864 -10.368 1.00 63.62 93 GLY A O 1
ATOM 721 N N . PHE A 1 94 ? 11.080 14.649 -8.242 1.00 63.38 94 PHE A N 1
ATOM 722 C CA . PHE A 1 94 ? 12.185 15.608 -8.328 1.00 63.38 94 PHE A CA 1
ATOM 723 C C . PHE A 1 94 ? 13.520 14.930 -8.663 1.00 63.38 94 PHE A C 1
ATOM 725 O O . PHE A 1 94 ? 14.342 15.512 -9.369 1.00 63.38 94 PHE A O 1
ATOM 732 N N . GLU A 1 95 ? 13.725 13.680 -8.251 1.00 61.06 95 GLU A N 1
ATOM 733 C CA . GLU A 1 95 ? 14.977 12.937 -8.439 1.00 61.06 95 GLU A CA 1
ATOM 734 C C . GLU A 1 95 ? 15.110 12.294 -9.830 1.00 61.06 95 GLU A C 1
ATOM 736 O O . GLU A 1 95 ? 15.475 11.132 -9.985 1.00 61.06 95 GLU A O 1
ATOM 741 N N . ARG A 1 96 ? 14.849 13.077 -10.876 1.00 61.38 96 ARG A N 1
ATOM 742 C CA . ARG A 1 96 ? 14.799 12.611 -12.274 1.00 61.38 96 ARG A CA 1
ATOM 743 C C . ARG A 1 96 ? 16.154 12.217 -12.852 1.00 61.38 96 ARG A C 1
ATOM 745 O O . ARG A 1 96 ? 16.216 11.483 -13.826 1.00 61.38 96 ARG A O 1
ATOM 752 N N . LEU A 1 97 ? 17.238 12.768 -12.311 1.00 58.44 97 LEU A N 1
ATOM 753 C CA . LEU A 1 97 ? 18.591 12.531 -12.823 1.00 58.44 97 LEU A CA 1
ATOM 754 C C . LEU A 1 97 ? 19.135 11.179 -12.361 1.00 58.44 97 LEU A C 1
ATOM 756 O O . LEU A 1 97 ? 19.740 10.451 -13.143 1.00 58.44 97 LEU A O 1
ATOM 760 N N . VAL A 1 98 ? 18.881 10.829 -11.101 1.00 61.12 98 VAL A N 1
ATOM 761 C CA . VAL A 1 98 ? 19.385 9.594 -10.488 1.00 61.12 98 VAL A CA 1
ATOM 762 C C . VAL A 1 98 ? 18.395 8.444 -10.677 1.00 61.12 98 VAL A C 1
ATOM 764 O O . VAL A 1 98 ? 18.822 7.300 -10.841 1.00 61.12 98 VAL A O 1
ATOM 767 N N . TRP A 1 99 ? 17.093 8.752 -10.730 1.00 71.38 99 TRP A N 1
ATOM 768 C CA . TRP A 1 99 ? 16.014 7.772 -10.769 1.00 71.38 99 TRP A CA 1
ATOM 769 C C . TRP A 1 99 ? 15.017 8.031 -11.905 1.00 71.38 99 TRP A C 1
ATOM 771 O O . TRP A 1 99 ? 14.610 9.167 -12.149 1.00 71.38 99 TRP A O 1
ATOM 781 N N . ASN A 1 100 ? 14.528 6.967 -12.549 1.00 75.50 100 ASN A N 1
ATOM 782 C CA . ASN A 1 100 ? 13.424 7.029 -13.518 1.00 75.50 100 ASN A CA 1
ATOM 783 C C . ASN A 1 100 ? 12.048 7.146 -12.821 1.00 75.50 100 ASN A C 1
ATOM 785 O O . ASN A 1 100 ? 11.102 6.414 -13.109 1.00 75.50 100 ASN A O 1
ATOM 789 N N . SER A 1 101 ? 11.942 8.040 -11.836 1.00 80.81 101 SER A N 1
ATOM 790 C CA . SER A 1 101 ? 10.762 8.135 -10.972 1.00 80.81 101 SER A CA 1
ATOM 791 C C . SER A 1 101 ? 9.515 8.608 -11.715 1.00 80.81 101 SER A C 1
ATOM 793 O O . SER A 1 101 ? 8.430 8.149 -11.392 1.00 80.81 101 SER A O 1
ATOM 795 N N . ASN A 1 102 ? 9.631 9.468 -12.733 1.00 83.31 102 ASN A N 1
ATOM 796 C CA . ASN A 1 102 ? 8.451 9.957 -13.458 1.00 83.31 102 ASN A CA 1
ATOM 797 C C . ASN A 1 102 ? 7.719 8.825 -14.181 1.00 83.31 102 ASN A C 1
ATOM 799 O O . ASN A 1 102 ? 6.522 8.673 -13.985 1.00 83.31 102 ASN A O 1
ATOM 803 N N . THR A 1 103 ? 8.437 7.996 -14.943 1.00 83.69 103 THR A N 1
ATOM 804 C CA . THR A 1 103 ? 7.821 6.897 -15.702 1.00 83.69 103 THR A CA 1
ATOM 805 C C . THR A 1 103 ? 7.153 5.887 -14.770 1.00 83.69 103 THR A C 1
ATOM 807 O O . THR A 1 103 ? 6.037 5.445 -15.026 1.00 83.69 103 THR A O 1
ATOM 810 N N . VAL A 1 104 ? 7.801 5.572 -13.644 1.00 87.44 104 VAL A N 1
ATOM 811 C CA . VAL A 1 104 ? 7.226 4.724 -12.589 1.00 87.44 104 VAL A CA 1
ATOM 812 C C . VAL A 1 104 ? 5.932 5.328 -12.034 1.00 87.44 104 VAL A C 1
ATOM 814 O O . VAL A 1 104 ? 4.909 4.648 -11.967 1.00 87.44 104 VAL A O 1
ATOM 817 N N . LEU A 1 105 ? 5.961 6.610 -11.661 1.00 90.69 105 LEU A N 1
ATOM 818 C CA . LEU A 1 105 ? 4.803 7.299 -11.093 1.00 90.69 105 LEU A CA 1
ATOM 819 C C . LEU A 1 105 ? 3.669 7.462 -12.113 1.00 90.69 105 LEU A C 1
ATOM 821 O O . LEU A 1 105 ? 2.505 7.360 -11.739 1.00 90.69 105 LEU A O 1
ATOM 825 N N . ASP A 1 106 ? 3.977 7.677 -13.389 1.00 90.50 106 ASP A N 1
ATOM 826 C CA . ASP A 1 106 ? 2.979 7.793 -14.454 1.00 90.50 106 ASP A CA 1
ATOM 827 C C . ASP A 1 106 ? 2.310 6.442 -14.741 1.00 90.50 106 ASP A C 1
ATOM 829 O O . ASP A 1 106 ? 1.086 6.379 -14.878 1.00 90.50 106 ASP A O 1
ATOM 833 N N . ASN A 1 107 ? 3.072 5.342 -14.724 1.00 91.50 107 ASN A N 1
ATOM 834 C CA . ASN A 1 107 ? 2.518 3.989 -14.818 1.00 91.50 107 ASN A CA 1
ATOM 835 C C . ASN A 1 107 ? 1.602 3.669 -13.626 1.00 91.50 107 ASN A C 1
ATOM 837 O O . ASN A 1 107 ? 0.506 3.142 -13.820 1.00 91.50 107 ASN A O 1
ATOM 841 N N . ALA A 1 108 ? 2.006 4.043 -12.408 1.00 93.31 108 ALA A N 1
ATOM 842 C CA . ALA A 1 108 ? 1.193 3.881 -11.204 1.00 93.31 108 ALA A CA 1
ATOM 843 C C . ALA A 1 108 ? -0.112 4.700 -11.266 1.00 93.31 108 ALA A C 1
ATOM 845 O O . ALA A 1 108 ? -1.191 4.173 -10.997 1.00 93.31 108 ALA A O 1
ATOM 846 N N . LYS A 1 109 ? -0.049 5.967 -11.703 1.00 93.69 109 LYS A N 1
ATOM 847 C CA . LYS A 1 109 ? -1.247 6.799 -11.934 1.00 93.69 109 LYS A CA 1
ATOM 848 C C . LYS A 1 109 ? -2.164 6.207 -12.996 1.00 93.69 109 LYS A C 1
ATOM 850 O O . LYS A 1 109 ? -3.381 6.233 -12.830 1.00 93.69 109 LYS A O 1
ATOM 855 N N . SER A 1 110 ? -1.595 5.683 -14.083 1.00 94.06 110 SER A N 1
ATOM 856 C CA . SER A 1 110 ? -2.369 5.032 -15.141 1.00 94.06 110 SER A CA 1
ATOM 857 C C . SER A 1 110 ? -3.103 3.803 -14.608 1.00 94.06 110 SER A C 1
ATOM 859 O O . SER A 1 110 ? -4.282 3.630 -14.909 1.00 94.06 110 SER A O 1
ATOM 861 N N . LEU A 1 111 ? -2.447 2.989 -13.775 1.00 95.31 111 LEU A N 1
ATOM 862 C CA . LEU A 1 111 ? -3.065 1.829 -13.136 1.00 95.31 111 LEU A CA 1
ATOM 863 C C . LEU A 1 111 ? -4.237 2.224 -12.227 1.00 95.31 111 LEU A C 1
ATOM 865 O O . LEU A 1 111 ? -5.311 1.638 -12.345 1.00 95.31 111 LEU A O 1
ATOM 869 N N . LEU A 1 112 ? -4.060 3.239 -11.377 1.00 94.88 112 LEU A N 1
ATOM 870 C CA . LEU A 1 112 ? -5.135 3.781 -10.538 1.00 94.88 112 LEU A CA 1
ATOM 871 C C . LEU A 1 112 ? -6.314 4.282 -11.386 1.00 94.88 112 LEU A C 1
ATOM 873 O O . LEU A 1 112 ? -7.450 3.858 -11.183 1.00 94.88 112 LEU A O 1
ATOM 877 N N . SER A 1 113 ? -6.024 5.086 -12.414 1.00 94.12 113 SER A N 1
ATOM 878 C CA . SER A 1 113 ? -7.041 5.664 -13.305 1.00 94.12 113 SER A CA 1
ATOM 879 C C . SER A 1 113 ? -7.849 4.588 -14.041 1.00 94.12 113 SER A C 1
ATOM 881 O O . SER A 1 113 ? -9.061 4.713 -14.184 1.00 94.12 113 SER A O 1
ATOM 883 N N . LYS A 1 114 ? -7.201 3.499 -14.483 1.00 94.19 114 LYS A N 1
ATOM 884 C CA . LYS A 1 114 ? -7.881 2.352 -15.116 1.00 94.19 114 LYS A CA 1
ATOM 885 C C . LYS A 1 114 ? -8.872 1.648 -14.187 1.00 94.19 114 LYS A C 1
ATOM 887 O O . LYS A 1 114 ? -9.788 1.003 -14.683 1.00 94.19 114 LYS A O 1
ATOM 892 N N . ASN A 1 115 ? -8.681 1.767 -12.875 1.00 94.75 115 ASN A N 1
ATOM 893 C CA . ASN A 1 115 ? -9.535 1.169 -11.853 1.00 94.75 115 ASN A CA 1
ATOM 894 C C . ASN A 1 115 ? -10.487 2.189 -11.209 1.00 94.75 115 ASN A C 1
ATOM 896 O O . ASN A 1 115 ? -11.109 1.883 -10.201 1.00 94.75 115 ASN A O 1
ATOM 900 N N . GLY A 1 116 ? -10.608 3.396 -11.778 1.00 92.62 116 GLY A N 1
ATOM 901 C CA . GLY A 1 116 ? -11.502 4.436 -11.262 1.00 92.62 116 GLY A CA 1
ATOM 902 C C . GLY A 1 116 ? -11.062 5.037 -9.924 1.00 92.62 116 GLY A C 1
ATOM 903 O O . GLY A 1 116 ? -11.876 5.659 -9.252 1.00 92.62 116 GLY A O 1
ATOM 904 N N . ILE A 1 117 ? -9.796 4.857 -9.535 1.00 92.12 117 ILE A N 1
ATOM 905 C CA . ILE A 1 117 ? -9.252 5.386 -8.285 1.00 92.12 117 ILE A CA 1
ATOM 906 C C . ILE A 1 117 ? -8.505 6.680 -8.595 1.00 92.12 117 ILE A C 1
ATOM 908 O O . ILE A 1 117 ? -7.522 6.689 -9.339 1.00 92.12 117 ILE A O 1
ATOM 912 N N . GLU A 1 118 ? -8.957 7.780 -8.005 1.00 87.88 118 GLU A N 1
ATOM 913 C CA . GLU A 1 118 ? -8.339 9.095 -8.159 1.00 87.88 118 GLU A CA 1
ATOM 914 C C . GLU A 1 118 ? -7.648 9.526 -6.863 1.00 87.88 118 GLU A C 1
ATOM 916 O O . GLU A 1 118 ? -8.077 9.183 -5.770 1.00 87.88 118 GLU A O 1
ATOM 921 N N . ASN A 1 119 ? -6.570 10.304 -6.983 1.00 85.50 119 ASN A N 1
ATOM 922 C CA . ASN A 1 119 ? -5.839 10.912 -5.860 1.00 85.50 119 ASN A CA 1
ATOM 923 C C . ASN A 1 119 ? -5.219 9.954 -4.815 1.00 85.50 119 ASN A C 1
ATOM 925 O O . ASN A 1 119 ? -4.600 10.434 -3.872 1.00 85.50 119 ASN A O 1
ATOM 929 N N . SER A 1 120 ? -5.244 8.634 -5.020 1.00 92.38 120 SER A N 1
ATOM 930 C CA . SER A 1 120 ? -4.653 7.649 -4.094 1.00 92.38 120 SER A CA 1
ATOM 931 C C . SER A 1 120 ? -3.203 7.253 -4.418 1.00 92.38 120 SER A C 1
ATOM 933 O O . SER A 1 120 ? -2.847 6.074 -4.387 1.00 92.38 120 SER A O 1
ATOM 935 N N . LEU A 1 121 ? -2.350 8.224 -4.759 1.00 92.62 121 LEU A N 1
ATOM 936 C CA . LEU A 1 121 ? -0.913 8.005 -4.968 1.00 92.62 121 LEU A CA 1
ATOM 937 C C . LEU A 1 121 ? -0.090 8.877 -4.018 1.00 92.62 121 LEU A C 1
ATOM 939 O O . LEU A 1 121 ? -0.001 10.092 -4.197 1.00 92.62 121 LEU A O 1
ATOM 943 N N . TYR A 1 122 ? 0.589 8.236 -3.069 1.00 90.38 122 TYR A N 1
ATOM 944 C CA . TYR A 1 122 ? 1.405 8.899 -2.058 1.00 90.38 122 TYR A CA 1
ATOM 945 C C . TYR A 1 122 ? 2.885 8.639 -2.311 1.00 90.38 122 TYR A C 1
ATOM 947 O O . TYR A 1 122 ? 3.387 7.517 -2.245 1.00 90.38 122 TYR A O 1
ATOM 955 N N . THR A 1 123 ? 3.595 9.717 -2.618 1.00 88.38 123 THR A N 1
ATOM 956 C CA . THR A 1 123 ? 5.014 9.695 -2.985 1.00 88.38 123 THR A CA 1
ATOM 957 C C . THR A 1 123 ? 5.861 10.345 -1.904 1.00 88.38 123 THR A C 1
ATOM 959 O O . THR A 1 123 ? 5.352 11.155 -1.129 1.00 88.38 123 THR A O 1
ATOM 962 N N . PHE A 1 124 ? 7.169 10.100 -1.936 1.00 83.56 124 PHE A N 1
ATOM 963 C CA . PHE A 1 124 ? 8.134 10.750 -1.049 1.00 83.56 124 PHE A CA 1
ATOM 964 C C . PHE A 1 124 ? 7.856 10.513 0.443 1.00 83.56 124 PHE A C 1
ATOM 966 O O . PHE A 1 124 ? 8.053 11.396 1.275 1.00 83.56 124 PHE A O 1
ATOM 973 N N . LEU A 1 125 ? 7.392 9.306 0.778 1.00 80.81 125 LEU A N 1
ATOM 974 C CA . LEU A 1 125 ? 7.087 8.928 2.161 1.00 80.81 125 LEU A CA 1
ATOM 975 C C . LEU A 1 125 ? 8.345 8.695 3.005 1.00 80.81 125 LEU A C 1
ATOM 977 O O . LEU A 1 125 ? 8.273 8.750 4.228 1.00 80.81 125 LEU A O 1
ATOM 981 N N . ASN A 1 126 ? 9.494 8.454 2.358 1.00 76.25 126 ASN A N 1
ATOM 982 C CA . ASN A 1 126 ? 10.783 8.214 3.010 1.00 76.25 126 ASN A CA 1
ATOM 983 C C . ASN A 1 126 ? 10.657 7.227 4.179 1.00 76.25 126 ASN A C 1
ATOM 985 O O . ASN A 1 126 ? 11.103 7.506 5.290 1.00 76.25 126 ASN A O 1
ATOM 989 N N . LYS A 1 127 ? 10.049 6.065 3.918 1.00 74.75 127 LYS A N 1
ATOM 990 C CA . LYS A 1 127 ? 9.693 5.026 4.894 1.00 74.75 127 LYS A CA 1
ATOM 991 C C . LYS A 1 127 ? 10.848 4.652 5.839 1.00 74.75 127 LYS A C 1
ATOM 993 O O . LYS A 1 127 ? 10.599 4.339 6.994 1.00 74.75 127 LYS A O 1
ATOM 998 N N . GLN A 1 128 ? 12.112 4.753 5.400 1.00 71.75 128 GLN A N 1
ATOM 999 C CA . GLN A 1 128 ? 13.287 4.474 6.246 1.00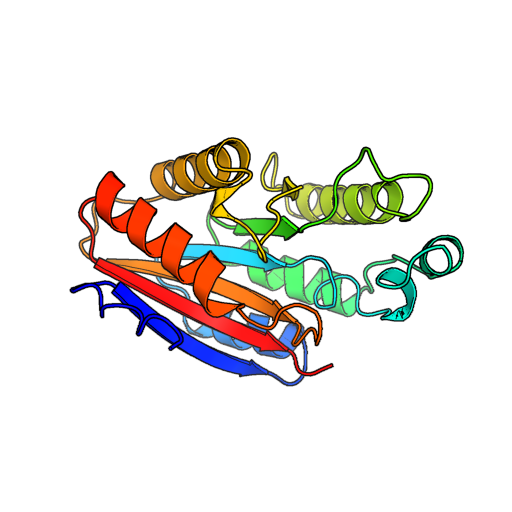 71.75 128 GLN A CA 1
ATOM 1000 C C . GLN A 1 128 ? 13.569 5.539 7.324 1.00 71.75 128 GLN A C 1
ATOM 1002 O O . GLN A 1 128 ? 14.202 5.240 8.333 1.00 71.75 128 GLN A O 1
ATOM 1007 N N . VAL A 1 129 ? 13.140 6.783 7.106 1.00 68.25 129 VAL A N 1
ATOM 1008 C CA . VAL A 1 129 ? 13.345 7.942 7.995 1.00 68.25 129 VAL A CA 1
ATOM 1009 C C . VAL A 1 129 ? 12.067 8.777 8.090 1.00 68.25 129 VAL A C 1
ATOM 1011 O O . VAL A 1 129 ? 12.086 10.004 8.043 1.00 68.25 129 VAL A O 1
ATOM 1014 N N . HIS A 1 130 ? 10.936 8.088 8.219 1.00 62.97 130 HIS A N 1
ATOM 1015 C CA . HIS A 1 130 ? 9.581 8.647 8.215 1.00 62.97 130 HIS A CA 1
ATOM 1016 C C . HIS A 1 130 ? 9.350 9.849 9.158 1.00 62.97 130 HIS A C 1
ATOM 1018 O O . HIS A 1 130 ? 8.535 10.715 8.844 1.00 62.97 130 HIS A O 1
ATOM 1024 N N . TRP A 1 131 ? 10.110 9.980 10.254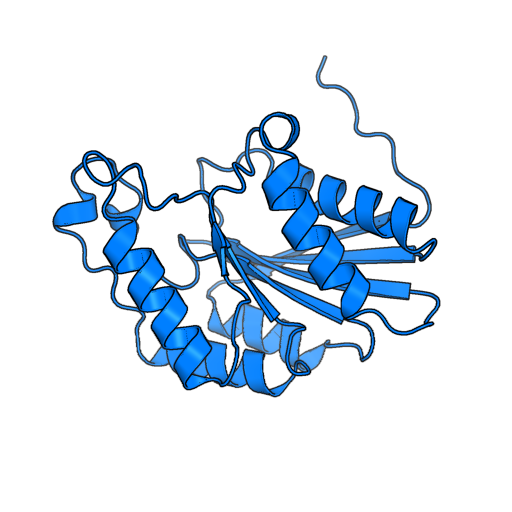 1.00 65.56 131 TRP A N 1
ATOM 1025 C CA . TRP A 1 131 ? 10.047 11.136 11.163 1.00 65.56 131 TRP A CA 1
ATOM 1026 C C . TRP A 1 131 ? 10.560 12.450 10.543 1.00 65.56 131 TRP A C 1
ATOM 1028 O O . TRP A 1 131 ? 10.253 13.522 11.055 1.00 65.56 131 TRP A O 1
ATOM 1038 N N . LEU A 1 132 ? 11.350 12.398 9.462 1.00 55.25 132 LEU A N 1
ATOM 1039 C CA . LEU A 1 132 ? 11.910 13.586 8.798 1.00 55.25 132 LEU A CA 1
ATOM 1040 C C . LEU A 1 132 ? 10.938 14.252 7.811 1.00 55.25 132 LEU A C 1
ATOM 1042 O O . LEU A 1 132 ? 11.185 15.386 7.406 1.00 55.25 132 LEU A O 1
ATOM 1046 N N . PHE A 1 133 ? 9.856 13.576 7.410 1.00 60.81 133 PHE A N 1
ATOM 1047 C CA . PHE A 1 133 ? 8.960 14.031 6.338 1.00 60.81 133 PHE A CA 1
ATOM 1048 C C . PHE A 1 133 ? 7.481 13.854 6.708 1.00 60.81 133 PHE A C 1
ATOM 1050 O O . PHE A 1 133 ? 6.692 13.280 5.955 1.00 60.81 133 PHE A O 1
ATOM 1057 N N . SER A 1 134 ? 7.108 14.373 7.882 1.00 66.00 134 SER A N 1
ATOM 1058 C CA . SER A 1 134 ? 5.778 14.220 8.484 1.00 66.00 134 SER A CA 1
ATOM 1059 C C . SER A 1 134 ? 4.633 14.615 7.557 1.00 66.00 134 SER A C 1
ATOM 1061 O O . SER A 1 134 ? 3.636 13.910 7.515 1.00 66.00 134 SER A O 1
ATOM 1063 N N . ASP A 1 135 ? 4.773 15.685 6.773 1.00 75.12 135 ASP A N 1
ATOM 1064 C CA . ASP A 1 135 ? 3.645 16.297 6.056 1.00 75.12 135 ASP A CA 1
ATOM 1065 C C . ASP A 1 135 ? 3.003 15.376 5.008 1.00 75.12 135 ASP A C 1
ATOM 1067 O O . ASP A 1 135 ? 1.796 15.433 4.786 1.00 75.12 135 ASP A O 1
ATOM 1071 N N . ARG A 1 136 ? 3.780 14.492 4.368 1.00 78.38 136 ARG A N 1
ATOM 1072 C CA . ARG A 1 136 ? 3.241 13.528 3.388 1.00 78.38 136 ARG A CA 1
ATOM 1073 C C . ARG A 1 136 ? 2.606 12.326 4.062 1.00 78.38 136 ARG A C 1
ATOM 1075 O O . ARG A 1 136 ? 1.538 11.889 3.646 1.00 78.38 136 ARG A O 1
ATOM 1082 N N . SER A 1 137 ? 3.223 11.849 5.135 1.00 81.06 137 SER A N 1
ATOM 1083 C CA . SER A 1 137 ? 2.612 10.844 6.000 1.00 81.06 137 SER A CA 1
ATOM 1084 C C . SER A 1 137 ? 1.330 11.381 6.648 1.00 81.06 137 SER A C 1
ATOM 1086 O O . SER A 1 137 ? 0.398 10.614 6.832 1.00 81.06 137 SER A O 1
ATOM 1088 N N . ASN A 1 138 ? 1.232 12.690 6.922 1.00 84.06 138 ASN A N 1
ATOM 1089 C CA . ASN A 1 138 ? 0.003 13.326 7.407 1.00 84.06 138 ASN A CA 1
ATOM 1090 C C . ASN A 1 138 ? -1.118 13.230 6.377 1.00 84.06 138 ASN A C 1
ATOM 1092 O O . ASN A 1 138 ? -2.186 12.757 6.722 1.00 84.06 138 ASN A O 1
ATOM 1096 N N . GLN A 1 139 ? -0.851 13.571 5.115 1.00 87.44 139 GLN A N 1
ATOM 1097 C CA . GLN A 1 139 ? -1.849 13.446 4.044 1.00 87.44 139 GLN A CA 1
ATOM 1098 C C . GLN A 1 139 ? -2.345 12.006 3.872 1.00 87.44 139 GLN A C 1
ATOM 1100 O O . GLN A 1 139 ? -3.512 11.788 3.560 1.00 87.44 139 GLN A O 1
ATOM 1105 N N . LEU A 1 140 ? -1.460 11.021 4.058 1.00 89.69 140 LEU A N 1
ATOM 1106 C CA . LEU A 1 140 ? -1.845 9.614 4.024 1.00 89.69 140 LEU A CA 1
ATOM 1107 C C . LEU A 1 140 ? -2.737 9.249 5.217 1.00 89.69 140 LEU A C 1
ATOM 1109 O O . LEU A 1 140 ? -3.775 8.631 5.024 1.00 89.69 140 LEU A O 1
ATOM 1113 N N . VAL A 1 141 ? -2.351 9.644 6.433 1.00 90.31 141 VAL A N 1
ATOM 1114 C CA . VAL A 1 141 ? -3.142 9.391 7.648 1.00 90.31 141 VAL A CA 1
ATOM 1115 C C . VAL A 1 141 ? -4.512 10.063 7.562 1.00 90.31 141 VAL A C 1
ATOM 1117 O O . VAL A 1 141 ? -5.504 9.391 7.803 1.00 90.31 141 VAL A O 1
ATOM 1120 N N . GLU A 1 142 ? -4.579 11.328 7.143 1.00 90.31 142 GLU A N 1
ATOM 1121 C CA . GLU A 1 142 ? -5.831 12.079 6.965 1.00 90.31 142 GLU A CA 1
ATOM 1122 C C . GLU A 1 142 ? -6.764 11.391 5.960 1.00 90.31 142 GLU A C 1
ATOM 1124 O O . GLU A 1 142 ? -7.964 11.275 6.202 1.00 90.31 142 GLU A O 1
ATOM 1129 N N . GLN A 1 143 ? -6.219 10.883 4.848 1.00 89.62 143 GLN A N 1
ATOM 1130 C CA . GLN A 1 143 ? -7.014 10.128 3.884 1.00 89.62 143 GLN A CA 1
ATOM 1131 C C . GLN A 1 143 ? -7.559 8.844 4.500 1.00 89.62 143 GLN A C 1
ATOM 1133 O O . GLN A 1 143 ? -8.754 8.583 4.393 1.00 89.62 143 GLN A O 1
ATOM 1138 N N . ILE A 1 144 ? -6.699 8.050 5.143 1.00 91.62 144 ILE A N 1
ATOM 1139 C CA . ILE A 1 144 ? -7.119 6.796 5.770 1.00 91.62 144 ILE A CA 1
ATOM 1140 C C . ILE A 1 144 ? -8.192 7.080 6.829 1.00 91.62 144 ILE A C 1
ATOM 1142 O O . ILE A 1 144 ? -9.221 6.415 6.843 1.00 91.62 144 ILE A O 1
ATOM 1146 N N . ALA A 1 145 ? -7.994 8.107 7.657 1.00 89.56 145 ALA A N 1
ATOM 1147 C CA . ALA A 1 145 ? -8.946 8.540 8.671 1.00 89.56 145 ALA A CA 1
ATOM 1148 C C . ALA A 1 145 ? -10.300 8.958 8.073 1.00 89.56 145 ALA A C 1
ATOM 1150 O O . ALA A 1 145 ? -11.341 8.667 8.654 1.00 89.56 145 ALA A O 1
ATOM 1151 N N . SER A 1 146 ? -10.303 9.593 6.895 1.00 88.81 146 SER A N 1
ATOM 1152 C CA . SER A 1 146 ? -11.537 9.995 6.204 1.00 88.81 146 SER A CA 1
ATOM 1153 C C . SER A 1 146 ? -12.355 8.827 5.639 1.00 88.81 146 SER A C 1
ATOM 1155 O O . SER A 1 146 ? -13.539 8.996 5.357 1.00 88.81 146 SER A O 1
ATOM 1157 N N . CYS A 1 147 ? -11.723 7.663 5.481 1.00 85.12 147 CYS A N 1
ATOM 1158 C CA . CYS A 1 147 ? -12.315 6.431 4.964 1.00 85.12 147 CYS A CA 1
ATOM 1159 C C . CYS A 1 147 ? -12.838 5.497 6.067 1.00 85.12 147 CYS A C 1
ATOM 1161 O O . CYS A 1 147 ? -13.386 4.443 5.755 1.00 85.1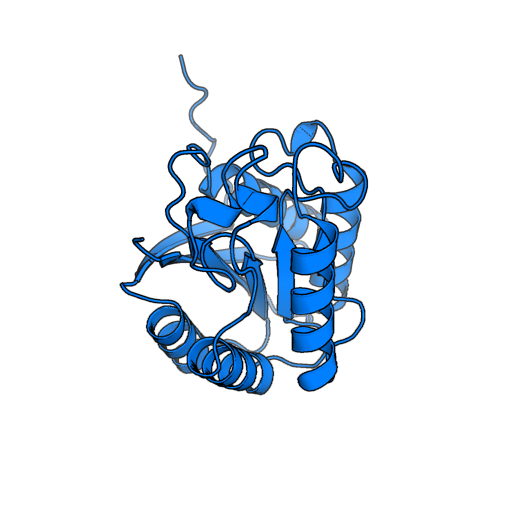2 147 CYS A O 1
ATOM 1163 N N . VAL A 1 148 ? -12.605 5.836 7.337 1.00 84.38 148 VAL A N 1
ATOM 1164 C CA . VAL A 1 148 ? -12.931 4.979 8.479 1.00 84.38 148 VAL A CA 1
ATOM 1165 C C . VAL A 1 148 ? -14.380 5.186 8.903 1.00 84.38 148 VAL A C 1
ATOM 1167 O O . VAL A 1 148 ? -14.809 6.311 9.168 1.00 84.38 148 VAL A O 1
ATOM 1170 N N . ASP A 1 149 ? -15.105 4.081 9.046 1.00 77.38 149 ASP A N 1
ATOM 1171 C CA . ASP A 1 149 ? -16.429 4.068 9.659 1.00 77.38 149 ASP A CA 1
ATOM 1172 C C . ASP A 1 149 ? -16.336 3.986 11.191 1.00 77.38 149 ASP A C 1
ATOM 1174 O O . ASP A 1 149 ? -15.302 3.640 11.763 1.00 77.38 149 ASP A O 1
ATOM 1178 N N . ALA A 1 150 ? -17.436 4.297 11.887 1.00 66.94 150 ALA A N 1
ATOM 1179 C CA . ALA A 1 150 ? -17.522 4.366 13.355 1.00 66.94 150 ALA A CA 1
ATOM 1180 C C . ALA A 1 150 ? -17.459 2.992 14.074 1.00 66.94 150 ALA A C 1
ATOM 1182 O O . ALA A 1 150 ? -18.130 2.774 15.085 1.00 66.94 150 ALA A O 1
ATOM 1183 N N . GLU A 1 151 ? -16.666 2.064 13.546 1.00 71.06 151 GLU A N 1
ATOM 1184 C CA . GLU A 1 151 ? -16.421 0.728 14.073 1.00 71.06 151 GLU A CA 1
ATOM 1185 C C . GLU A 1 151 ? -15.300 0.716 15.113 1.00 71.06 151 GLU A C 1
ATOM 1187 O O . GLU A 1 151 ? -14.423 1.569 15.128 1.00 71.06 151 GLU A O 1
ATOM 1192 N N . SER A 1 152 ? -15.314 -0.281 16.000 1.00 79.25 152 SER A N 1
ATOM 1193 C CA . SER A 1 152 ? -14.360 -0.360 17.123 1.00 79.25 152 SER A CA 1
ATOM 1194 C C . SER A 1 152 ? -12.931 -0.764 16.731 1.00 79.25 152 SER A C 1
ATOM 1196 O O . SER A 1 152 ? -11.982 -0.458 17.460 1.00 79.25 152 SER A O 1
ATOM 1198 N N . VAL A 1 153 ? -12.778 -1.448 15.593 1.00 89.94 153 VAL A N 1
ATOM 1199 C CA . VAL A 1 153 ? -11.501 -1.959 15.081 1.00 89.94 153 VAL A CA 1
ATOM 1200 C C . VAL A 1 153 ? -11.365 -1.570 13.617 1.00 89.94 153 VAL A C 1
ATOM 1202 O O . VAL A 1 153 ? -12.320 -1.696 12.852 1.00 89.94 153 VAL A O 1
ATOM 1205 N N . PHE A 1 154 ? -10.175 -1.116 13.239 1.00 93.38 154 PHE A N 1
ATOM 1206 C CA . PHE A 1 154 ? -9.813 -0.776 11.870 1.00 93.38 154 PHE A CA 1
ATOM 1207 C C . PHE A 1 154 ? -8.631 -1.628 11.404 1.00 93.38 154 PHE A C 1
ATOM 1209 O O . PHE A 1 154 ? -7.619 -1.729 12.111 1.00 93.38 154 PHE A O 1
ATOM 1216 N N . THR A 1 155 ? -8.735 -2.206 10.205 1.00 95.25 155 THR A N 1
ATOM 1217 C CA . THR A 1 155 ? -7.674 -3.044 9.632 1.00 95.25 155 THR A CA 1
ATOM 1218 C C . THR A 1 155 ? -6.939 -2.326 8.497 1.00 95.25 155 THR A C 1
ATOM 1220 O O . THR A 1 155 ? -7.501 -2.009 7.452 1.00 95.25 155 THR A O 1
ATOM 1223 N N . LEU A 1 156 ? -5.638 -2.109 8.683 1.00 96.06 156 LEU A N 1
ATOM 1224 C CA . LEU A 1 156 ? -4.720 -1.598 7.672 1.00 96.06 156 LEU A CA 1
ATOM 1225 C C . LEU A 1 156 ? -3.982 -2.765 7.005 1.00 96.06 156 LEU A C 1
ATOM 1227 O O . LEU A 1 156 ? -3.054 -3.348 7.574 1.00 96.06 156 LEU A O 1
ATOM 1231 N N . TYR A 1 157 ? -4.366 -3.085 5.776 1.00 97.44 157 TYR A N 1
ATOM 1232 C CA . TYR A 1 157 ? -3.614 -4.001 4.929 1.00 97.44 157 TYR A CA 1
ATOM 1233 C C . TYR A 1 157 ? -2.440 -3.282 4.273 1.00 97.44 157 TYR A C 1
ATOM 1235 O O . TYR A 1 157 ? -2.530 -2.118 3.882 1.00 97.44 157 TYR A O 1
ATOM 1243 N N . SER A 1 158 ? -1.344 -4.005 4.091 1.00 96.31 158 SER A N 1
ATOM 1244 C CA . SER A 1 158 ? -0.194 -3.543 3.325 1.00 96.31 158 SER A CA 1
ATOM 1245 C C . SER A 1 158 ? 0.317 -4.668 2.431 1.00 96.31 158 SER A C 1
ATOM 1247 O O . SER A 1 158 ? 0.364 -5.814 2.869 1.00 96.31 158 SER A O 1
ATOM 1249 N N . ILE A 1 159 ? 0.690 -4.361 1.189 1.00 95.62 159 ILE A N 1
ATOM 1250 C CA . ILE A 1 159 ? 1.399 -5.271 0.284 1.00 95.62 159 ILE A CA 1
ATOM 1251 C C . ILE A 1 159 ? 2.726 -4.616 -0.097 1.00 95.62 159 ILE A C 1
ATOM 1253 O O . ILE A 1 159 ? 2.744 -3.586 -0.775 1.00 95.62 159 ILE A O 1
ATOM 1257 N N . GLU A 1 160 ? 3.837 -5.212 0.326 1.00 91.31 160 GLU A N 1
ATOM 1258 C CA . GLU A 1 160 ? 5.187 -4.684 0.106 1.00 91.31 160 GLU A CA 1
ATOM 1259 C C . GLU A 1 160 ? 6.139 -5.762 -0.422 1.00 91.31 160 GLU A C 1
ATOM 1261 O O . GLU A 1 160 ? 5.883 -6.959 -0.319 1.00 91.31 160 GLU A O 1
ATOM 1266 N N . ASP A 1 161 ? 7.268 -5.343 -0.986 1.00 87.25 161 ASP A N 1
ATOM 1267 C CA . ASP A 1 161 ? 8.351 -6.244 -1.375 1.00 87.25 161 ASP A CA 1
ATOM 1268 C C . ASP A 1 161 ? 9.385 -6.388 -0.252 1.00 87.25 161 ASP A C 1
ATOM 1270 O O . ASP A 1 161 ? 9.688 -5.439 0.485 1.00 87.25 161 ASP A O 1
ATOM 1274 N N . PHE A 1 162 ? 9.991 -7.570 -0.158 1.00 76.62 162 PHE A N 1
ATOM 1275 C CA . PHE A 1 162 ? 11.153 -7.819 0.680 1.00 76.62 162 PHE A CA 1
ATOM 1276 C C . PHE A 1 162 ? 12.382 -7.131 0.075 1.00 76.62 162 PHE A C 1
ATOM 1278 O O . PHE A 1 162 ? 13.244 -7.729 -0.565 1.00 76.62 162 PHE A O 1
ATOM 1285 N N . SER A 1 163 ? 12.478 -5.826 0.294 1.00 67.38 163 SER A N 1
ATOM 1286 C CA . SER A 1 163 ? 13.610 -5.040 -0.168 1.00 67.38 163 SER A CA 1
ATOM 1287 C C . SER A 1 163 ? 14.736 -5.030 0.867 1.00 67.38 163 SER A C 1
ATOM 1289 O O . SER A 1 163 ? 14.529 -4.654 2.022 1.00 67.38 163 SER A O 1
ATOM 1291 N N . TYR A 1 164 ? 15.963 -5.366 0.448 1.00 55.84 164 TYR A N 1
ATOM 1292 C CA . TYR A 1 164 ? 17.162 -5.314 1.302 1.00 55.84 164 TYR A CA 1
ATOM 1293 C C . TYR A 1 164 ? 17.501 -3.893 1.791 1.00 55.84 164 TYR A C 1
ATOM 1295 O O . TYR A 1 164 ? 18.243 -3.737 2.759 1.00 55.84 164 TYR A O 1
ATOM 1303 N N . VAL A 1 165 ? 16.961 -2.852 1.140 1.00 51.78 165 VAL A N 1
ATOM 1304 C CA . VAL A 1 165 ? 17.102 -1.446 1.565 1.00 51.78 165 VAL A CA 1
ATOM 1305 C C . VAL A 1 165 ? 16.007 -0.987 2.535 1.00 51.78 165 VAL A C 1
ATOM 1307 O O . VAL A 1 165 ? 16.012 0.170 2.956 1.00 51.78 165 VAL A O 1
ATOM 1310 N N . SER A 1 166 ? 15.063 -1.860 2.897 1.00 53.25 166 SER A N 1
ATOM 1311 C CA . SER A 1 166 ? 14.014 -1.581 3.880 1.00 53.25 166 SER A CA 1
ATOM 1312 C C . SER A 1 166 ? 14.193 -2.497 5.091 1.00 53.25 166 SER A C 1
ATOM 1314 O O . SER A 1 166 ? 13.504 -3.502 5.249 1.00 53.25 166 SER A O 1
ATOM 1316 N N . LEU A 1 167 ? 15.196 -2.182 5.918 1.00 52.47 167 LEU A N 1
ATOM 1317 C CA . LEU A 1 167 ? 15.533 -2.960 7.118 1.00 52.47 167 LEU A CA 1
ATOM 1318 C C . LEU A 1 167 ? 14.503 -2.795 8.255 1.00 52.47 167 LEU A C 1
ATOM 1320 O O . LEU A 1 167 ? 14.457 -3.649 9.129 1.00 52.47 167 LEU A O 1
ATOM 1324 N N . ASN A 1 168 ? 13.651 -1.762 8.193 1.00 67.44 168 ASN A N 1
ATOM 1325 C CA . ASN A 1 168 ? 12.656 -1.397 9.212 1.00 67.44 168 ASN A CA 1
ATOM 1326 C C . ASN A 1 168 ? 11.260 -1.202 8.576 1.00 67.44 168 ASN A C 1
ATOM 1328 O O . ASN A 1 168 ? 10.699 -0.104 8.610 1.00 67.44 168 ASN A O 1
ATOM 1332 N N . ARG A 1 169 ? 10.738 -2.227 7.886 1.00 72.94 169 ARG A N 1
ATOM 1333 C CA . ARG A 1 169 ? 9.427 -2.151 7.196 1.00 72.94 169 ARG A CA 1
ATOM 1334 C C . ARG A 1 169 ? 8.265 -1.955 8.168 1.00 72.94 169 ARG A C 1
ATOM 1336 O O . ARG A 1 169 ? 7.340 -1.198 7.887 1.00 72.94 169 ARG A O 1
ATOM 1343 N N . ASP A 1 170 ? 8.348 -2.610 9.318 1.00 81.12 170 ASP A N 1
ATOM 1344 C CA . ASP A 1 170 ? 7.373 -2.514 10.397 1.00 81.12 170 ASP A CA 1
ATOM 1345 C C . ASP A 1 170 ? 7.311 -1.104 10.993 1.00 81.12 170 ASP A C 1
ATOM 1347 O O . ASP A 1 170 ? 6.214 -0.620 11.246 1.00 81.12 170 ASP A O 1
ATOM 1351 N N . SER A 1 171 ? 8.439 -0.399 11.139 1.00 82.69 171 SER A N 1
ATOM 1352 C CA . SER A 1 171 ? 8.466 0.941 11.741 1.00 82.69 171 SER A CA 1
ATOM 1353 C C . SER A 1 171 ? 7.541 1.938 11.039 1.00 82.69 171 SER A C 1
ATOM 1355 O O . SER A 1 171 ? 6.788 2.636 11.713 1.00 82.69 171 SER A O 1
ATOM 1357 N N . PHE A 1 172 ? 7.544 1.987 9.699 1.00 86.12 172 PHE A N 1
ATOM 1358 C CA . PHE A 1 172 ? 6.667 2.903 8.961 1.00 86.12 172 PHE A CA 1
ATOM 1359 C C . PHE A 1 172 ? 5.188 2.585 9.201 1.00 86.12 172 PHE A C 1
ATOM 1361 O O . PHE A 1 172 ? 4.414 3.480 9.537 1.00 86.12 172 PHE A O 1
ATOM 1368 N N . LEU A 1 173 ? 4.802 1.315 9.064 1.00 90.00 173 LEU A N 1
ATOM 1369 C CA . LEU A 1 173 ? 3.415 0.893 9.253 1.00 90.00 173 LEU A CA 1
ATOM 1370 C C . LEU A 1 173 ? 2.971 1.064 10.711 1.00 90.00 173 LEU A C 1
ATOM 1372 O O . LEU A 1 173 ? 1.879 1.569 10.954 1.00 90.00 173 LEU A O 1
ATOM 1376 N N . ASN A 1 174 ? 3.825 0.725 11.677 1.00 90.19 174 ASN A N 1
ATOM 1377 C CA . ASN A 1 174 ? 3.564 0.921 13.101 1.00 90.19 174 ASN A CA 1
ATOM 1378 C C . ASN A 1 174 ? 3.390 2.401 13.449 1.00 90.19 174 ASN A C 1
ATOM 1380 O O . ASN A 1 174 ? 2.541 2.729 14.271 1.00 90.19 174 ASN A O 1
ATOM 1384 N N . GLU A 1 175 ? 4.159 3.305 12.844 1.00 88.38 175 GLU A N 1
ATOM 1385 C CA . GLU A 1 175 ? 3.985 4.745 13.045 1.00 88.38 175 GLU A CA 1
ATOM 1386 C C . GLU A 1 175 ? 2.653 5.240 12.474 1.00 88.38 175 GLU A C 1
ATOM 1388 O O . GLU A 1 175 ? 1.921 5.949 13.162 1.00 88.38 175 GLU A O 1
ATOM 1393 N N . ILE A 1 176 ? 2.295 4.826 11.253 1.00 90.25 176 ILE A N 1
ATOM 1394 C CA . ILE A 1 176 ? 0.977 5.127 10.676 1.00 90.25 176 ILE A CA 1
ATOM 1395 C C . ILE A 1 176 ? -0.132 4.582 11.584 1.00 90.25 176 ILE A C 1
ATOM 1397 O O . ILE A 1 176 ? -1.061 5.313 11.914 1.00 90.25 176 ILE A O 1
ATOM 1401 N N . GLY A 1 177 ? -0.000 3.346 12.070 1.00 92.12 177 GLY A N 1
ATOM 1402 C CA . GLY A 1 177 ? -0.962 2.728 12.980 1.00 92.12 177 GLY A CA 1
ATOM 1403 C C . GLY A 1 177 ? -1.102 3.457 14.317 1.00 92.12 177 GLY A C 1
ATOM 1404 O O . GLY A 1 177 ? -2.220 3.676 14.773 1.00 92.12 177 GLY A O 1
ATOM 1405 N N . LYS A 1 178 ? 0.004 3.898 14.932 1.00 91.12 178 LYS A N 1
ATOM 1406 C CA . LYS A 1 178 ? -0.033 4.725 16.155 1.00 91.12 178 LYS A CA 1
ATOM 1407 C C . LYS A 1 178 ? -0.780 6.028 15.920 1.00 91.12 178 LYS A C 1
ATOM 1409 O O . LYS A 1 178 ? -1.629 6.401 16.718 1.00 91.12 178 LYS A O 1
ATOM 1414 N N . ARG A 1 179 ? -0.492 6.697 14.807 1.00 90.25 179 ARG A N 1
ATOM 1415 C CA . ARG A 1 179 ? -1.126 7.969 14.468 1.00 90.25 179 ARG A CA 1
ATOM 1416 C C . ARG A 1 179 ? -2.616 7.822 14.193 1.00 90.25 179 ARG A C 1
ATOM 1418 O O . ARG A 1 179 ? -3.395 8.609 14.710 1.00 90.25 179 ARG A O 1
ATOM 1425 N N . LEU A 1 180 ? -3.007 6.793 13.444 1.00 90.81 180 LEU A N 1
ATOM 1426 C CA . LEU A 1 180 ? -4.415 6.465 13.218 1.00 90.81 180 LEU A CA 1
ATOM 1427 C C . LEU A 1 180 ? -5.124 6.144 14.531 1.00 90.81 180 LEU A C 1
ATOM 1429 O O . LEU A 1 180 ? -6.235 6.611 14.751 1.00 90.81 180 LEU A O 1
ATOM 1433 N N . LYS A 1 181 ? -4.474 5.407 15.436 1.00 90.44 181 LYS A N 1
ATOM 1434 C CA . LYS A 1 181 ? -5.013 5.159 16.775 1.00 90.44 181 LYS A CA 1
ATOM 1435 C C . LYS A 1 181 ? -5.237 6.458 17.548 1.00 90.44 181 LYS A C 1
ATOM 1437 O O . LYS A 1 181 ? -6.298 6.626 18.141 1.00 90.44 181 LYS A O 1
ATOM 1442 N N . ASP A 1 182 ? -4.249 7.346 17.561 1.00 89.31 182 ASP A N 1
ATOM 1443 C CA . ASP A 1 182 ? -4.331 8.617 18.283 1.00 89.31 182 ASP A CA 1
ATOM 1444 C C . ASP A 1 182 ? -5.413 9.542 17.695 1.00 89.31 182 ASP A C 1
ATOM 1446 O O . ASP A 1 182 ? -6.088 10.248 18.442 1.00 89.31 182 ASP A O 1
ATOM 1450 N N . GLU A 1 183 ? -5.599 9.520 16.372 1.00 87.44 183 GLU A N 1
ATOM 1451 C CA . GLU A 1 183 ? -6.567 10.357 15.655 1.00 87.44 183 GLU A CA 1
ATOM 1452 C C . GLU A 1 183 ? -8.003 9.817 15.729 1.00 87.44 183 GLU A C 1
ATOM 1454 O O . GLU A 1 183 ? -8.942 10.585 15.933 1.00 87.44 183 GLU A O 1
ATOM 1459 N N . LEU A 1 184 ? -8.175 8.498 15.609 1.00 86.00 184 LEU A N 1
ATOM 1460 C CA . LEU A 1 184 ? -9.485 7.845 15.517 1.00 86.00 184 LEU A CA 1
ATOM 1461 C C . LEU A 1 184 ? -9.979 7.293 16.861 1.00 86.00 184 LEU A C 1
ATOM 1463 O O . LEU A 1 184 ? -11.173 7.069 17.043 1.00 86.00 184 LEU A O 1
ATOM 1467 N N . GLY A 1 185 ? -9.075 7.037 17.809 1.00 87.44 185 GLY A N 1
ATOM 1468 C CA . GLY A 1 185 ? -9.393 6.392 19.086 1.00 87.44 185 GLY A CA 1
ATOM 1469 C C . GLY A 1 185 ? -9.746 4.902 18.976 1.00 87.44 185 GLY A C 1
ATOM 1470 O O . GLY A 1 185 ? -10.260 4.336 19.941 1.00 87.44 185 GLY A O 1
ATOM 1471 N N . LEU A 1 186 ? -9.479 4.271 17.827 1.00 88.62 186 LEU A N 1
ATOM 1472 C CA . LEU A 1 186 ? -9.830 2.878 17.532 1.00 88.62 186 LEU A CA 1
ATOM 1473 C C . LEU A 1 186 ? -8.686 1.905 17.824 1.00 88.62 186 LEU A C 1
ATOM 1475 O O . LEU A 1 186 ? -7.517 2.289 17.955 1.00 88.62 186 LEU A O 1
ATOM 1479 N N . ASP A 1 187 ? -9.011 0.618 17.919 1.00 92.88 187 ASP A N 1
ATOM 1480 C CA . ASP A 1 187 ? -7.991 -0.424 17.856 1.00 92.88 187 ASP A CA 1
ATOM 1481 C C . ASP A 1 187 ? -7.575 -0.649 16.400 1.00 92.88 187 ASP A C 1
ATOM 1483 O O . ASP A 1 187 ? -8.411 -0.750 15.505 1.00 92.88 187 ASP A O 1
ATOM 1487 N N . ILE A 1 188 ? -6.265 -0.683 16.163 1.00 94.38 188 ILE A N 1
ATOM 1488 C CA . ILE A 1 188 ? -5.693 -0.757 14.819 1.00 94.38 188 ILE A CA 1
ATOM 1489 C C . ILE A 1 188 ? -5.025 -2.113 14.646 1.00 94.38 188 ILE A C 1
ATOM 1491 O O . ILE A 1 188 ? -4.142 -2.483 15.425 1.00 94.38 188 ILE A O 1
ATOM 1495 N N . ARG A 1 189 ? -5.406 -2.836 13.598 1.00 95.69 189 ARG A N 1
ATOM 1496 C CA . ARG A 1 189 ? -4.743 -4.068 13.178 1.00 95.69 189 ARG A CA 1
ATOM 1497 C C . ARG A 1 189 ? -4.010 -3.827 11.871 1.00 95.69 189 ARG A C 1
ATOM 1499 O O . ARG A 1 189 ? -4.607 -3.397 10.897 1.00 95.69 189 ARG A O 1
ATOM 1506 N N . ILE A 1 190 ? -2.726 -4.147 11.827 1.00 96.19 190 ILE A N 1
ATOM 1507 C CA . ILE A 1 190 ? -1.908 -4.075 10.620 1.00 96.19 190 ILE A CA 1
ATOM 1508 C C . ILE A 1 190 ? -1.626 -5.492 10.135 1.00 96.19 190 ILE A C 1
ATOM 1510 O O . ILE A 1 190 ? -1.071 -6.311 10.873 1.00 96.19 190 ILE A O 1
ATOM 1514 N N . VAL A 1 191 ? -1.965 -5.767 8.876 1.00 96.75 191 VAL A N 1
ATOM 1515 C CA . VAL A 1 191 ? -1.640 -7.026 8.197 1.00 96.75 191 VAL A CA 1
ATOM 1516 C C . VAL A 1 191 ? -0.769 -6.719 6.983 1.00 96.75 191 VAL A C 1
ATOM 1518 O O . VAL A 1 191 ? -1.251 -6.228 5.965 1.00 96.75 191 VAL A O 1
ATOM 1521 N N . ASN A 1 192 ? 0.528 -6.998 7.099 1.00 95.81 192 ASN A N 1
ATOM 1522 C CA . ASN A 1 192 ? 1.514 -6.746 6.054 1.00 95.81 192 ASN A CA 1
ATOM 1523 C C . ASN A 1 192 ? 1.836 -8.029 5.275 1.00 95.81 192 ASN A C 1
ATOM 1525 O O . ASN A 1 192 ? 2.424 -8.962 5.823 1.00 95.81 192 ASN A O 1
ATOM 1529 N N . TYR A 1 193 ? 1.478 -8.069 3.997 1.00 95.50 193 TYR A N 1
ATOM 1530 C CA . TYR A 1 193 ? 1.827 -9.125 3.055 1.00 95.50 193 TYR A CA 1
ATOM 1531 C C . TYR A 1 193 ? 3.124 -8.765 2.327 1.00 95.50 193 TYR A C 1
ATOM 1533 O O . TYR A 1 193 ? 3.180 -7.811 1.554 1.00 95.50 193 TYR A O 1
ATOM 1541 N N . VAL A 1 194 ? 4.178 -9.541 2.567 1.00 93.00 194 VAL A N 1
ATOM 1542 C CA . VAL A 1 194 ? 5.529 -9.263 2.073 1.00 93.00 194 VAL A CA 1
ATOM 1543 C C . VAL A 1 194 ? 5.910 -10.266 0.993 1.00 93.00 194 VAL A C 1
ATOM 1545 O O . VAL A 1 194 ? 6.014 -11.466 1.253 1.00 93.00 194 VAL A O 1
ATOM 1548 N N . ILE A 1 195 ? 6.136 -9.770 -0.221 1.00 90.44 195 ILE A N 1
ATOM 1549 C CA . ILE A 1 195 ? 6.553 -10.564 -1.376 1.00 90.44 195 ILE A CA 1
ATOM 1550 C C . ILE A 1 195 ? 8.046 -10.865 -1.262 1.00 90.44 195 ILE A C 1
ATOM 1552 O O . ILE A 1 195 ? 8.854 -9.956 -1.089 1.00 90.44 195 ILE A O 1
ATOM 1556 N N . LYS A 1 196 ? 8.434 -12.134 -1.387 1.00 79.62 196 LYS A N 1
ATOM 1557 C CA . LYS A 1 196 ? 9.845 -12.501 -1.548 1.00 79.62 196 LYS A CA 1
ATOM 1558 C C . LYS A 1 196 ? 10.239 -12.399 -3.021 1.00 79.62 196 LYS A C 1
ATOM 1560 O O . LYS A 1 196 ? 9.764 -13.194 -3.827 1.00 79.62 196 LYS A O 1
ATOM 1565 N N . GLY A 1 197 ? 11.082 -11.416 -3.341 1.00 62.25 197 GLY A N 1
ATOM 1566 C CA . GLY A 1 197 ? 11.746 -11.293 -4.644 1.00 62.25 197 GLY A CA 1
ATOM 1567 C C . GLY A 1 197 ? 12.761 -12.392 -4.939 1.00 62.25 197 GLY A C 1
ATOM 1568 O O . GLY A 1 197 ? 13.220 -13.072 -3.990 1.00 62.25 197 GLY A O 1
#

Secondary structure (DSSP, 8-state):
----PPP-TTEEEEEEEESSHHHHHHHHHHH--SSEEEEEESBTTTB--GGGGSTTGGGSS-----HHHHHHHHHHHTTS-TTSEEEE-S--TT-TTT--HHHHHHHHHHHHHHTT--S-EE----GGGGGG-HHHHHHHHHHHHHT--S-SEEEEEEEEE--TT-TTHHHHHHHHHHHHHHHH-SEEEEEEEEE--